Protein AF-X1C0Z9-F1 (afdb_monomer)

Radius of gyration: 21.9 Å; Cα contacts (8 Å, |Δi|>4): 210; chains: 1; bounding box: 52×44×57 Å

Sequence (272 aa):
EIKAVKTKLSSQGIRFPAQDPDLSLLSLSQKLLDKKNNRPIHINMVTDDFKLAKNANLYFRGKINILSLSSFLLKIHRTISSKQLRSYFKNVWKKSLNYTLSYMIERSKIYPAEEKITWLIEKAISVTQDSILTQDAHYIDSQKGPVKFEIGAGKYEQEIAICEKYIENHNLANSEEELIAGILNFLENLKISREYVKQARKAIEKHDSKNAVIYLKKGNGFLISLLQIASGQLTNLKDYDIVEKLICSEISKMEFLRAFILISLGRVNNAL

Nearest PDB structures (foldseek):
  8xyv-assembly2_B  TM=5.066E-01  e=1.380E+00  synthetic construct
  1x91-assembly1_A  TM=5.504E-01  e=3.204E+00  Arabidopsis thaliana
  9had-assembly1_A  TM=4.356E-01  e=2.204E+00  Dermatophagoides farinae
  2yfb-assembly1_A  TM=2.712E-01  e=2.785E+00  Pseudomonas putida KT2440

Secondary structure (DSSP, 8-state):
-HHHHHHHHHHTT-SSPPPHHHHHHHHHHHHHHHS--SS----EEE---HHHHHHHHHHHTTSSEEE-HHHHHHHHHHH---HHHHHHHHHHHHHHHHHHHHHHHHTTTTS-HHHHHHHHHHHHHHHHHTT---GGGGTGGG--S-----S---TTHHHHHHHHHHHTTPPPPHHHHHHHGGGHHHHHHHHHHHHHHHHHHHHHHTT-HHHHHHHHHHHHHHHHHHHHHHHHH---HHHHHHHHHHHHHHHHHHHHHHHHHHHHTT---S--

Foldseek 3Di:
DLVVLVVLLVVVVDPDADDSVLSVVVVVVVVVCPPPDVDLDAAEAEDLDPRSVVSSCSSCVPSYHYAYPLLVLLLVLLVDLDPVVVVVSVVVSVVVVVVSLVVLVVCVVPDVSLVSVVVNVVSNLVSVLQRPDDPCSVVVVPDPDPDDDDPRPDQCPVLLVLLVCVLVVHDDDPVSCVSCVVPVVLSVLVNVLVVLVVVLVVCVVVVNLVVSLVSLVVSLVSLVVSLVVLVVPDPDPSNNSSSVSSSVSSNVVSVSVNVSSCVVVVNPPPPD

pLDDT: mean 70.91, std 15.58, range [23.59, 90.56]

Solvent-accessible surface area (backbone atoms only — not comparable to full-atom values): 15615 Å² total; per-residue (Å²): 107,60,64,59,55,49,54,54,42,42,77,70,72,46,89,77,74,57,56,71,74,62,40,45,56,54,51,52,53,50,53,60,68,67,52,85,54,104,58,94,77,86,47,74,48,70,48,86,51,65,59,50,52,52,49,47,44,68,73,49,69,68,73,48,48,76,28,35,62,39,26,46,34,49,43,50,30,58,70,46,83,51,67,69,58,23,51,52,32,48,53,50,23,52,51,47,42,50,51,55,49,50,55,36,62,76,40,44,92,80,44,73,38,66,63,54,51,51,50,53,48,53,38,37,50,56,41,49,72,78,44,77,75,62,83,64,73,70,65,63,83,74,59,97,61,90,76,80,85,71,84,81,75,60,88,61,53,69,58,50,51,51,50,50,40,51,52,71,70,48,91,72,54,74,78,56,47,67,76,42,57,94,46,45,74,59,45,54,52,49,37,57,41,51,46,27,54,53,52,18,48,55,23,47,76,69,71,34,59,69,59,18,44,50,30,31,52,50,30,42,55,50,46,54,52,51,50,54,49,42,70,75,69,46,83,48,67,68,59,35,56,52,49,49,52,54,47,54,52,51,44,54,54,38,55,48,55,39,51,52,52,32,53,76,68,67,59,63,74,91,82,126

Structure (mmCIF, N/CA/C/O backbone):
data_AF-X1C0Z9-F1
#
_entry.id   AF-X1C0Z9-F1
#
loop_
_atom_site.group_PDB
_atom_site.id
_atom_site.type_symbol
_atom_site.label_atom_id
_atom_site.label_alt_id
_atom_site.label_comp_id
_atom_site.label_asym_id
_atom_site.label_entity_id
_atom_site.label_seq_id
_atom_site.pdbx_PDB_ins_code
_atom_site.Cartn_x
_atom_site.Cartn_y
_atom_site.Cartn_z
_atom_site.occupancy
_atom_site.B_iso_or_equiv
_atom_site.auth_seq_id
_atom_site.auth_comp_id
_atom_site.auth_asym_id
_atom_site.auth_atom_id
_atom_site.pdbx_PDB_model_num
ATOM 1 N N . GLU A 1 1 ? -5.135 -23.537 -27.171 1.00 70.19 1 GLU A N 1
ATOM 2 C CA . GLU A 1 1 ? -5.268 -22.681 -25.967 1.00 70.19 1 GLU A CA 1
ATOM 3 C C . GLU A 1 1 ? -4.266 -21.527 -25.939 1.00 70.19 1 GLU A C 1
ATOM 5 O O . GLU A 1 1 ? -4.689 -20.396 -26.127 1.00 70.19 1 GLU A O 1
ATOM 10 N N . ILE A 1 2 ? -2.952 -21.775 -25.838 1.00 77.06 2 ILE A N 1
ATOM 11 C CA . ILE A 1 2 ? -1.918 -20.709 -25.845 1.00 77.06 2 ILE A CA 1
ATOM 12 C C . ILE A 1 2 ? -1.992 -19.826 -27.104 1.00 77.06 2 ILE A C 1
ATOM 14 O O . ILE A 1 2 ? -1.881 -18.607 -27.009 1.00 77.06 2 ILE A O 1
ATOM 18 N N . LYS A 1 3 ? -2.266 -20.414 -28.280 1.00 77.25 3 LYS A N 1
ATOM 19 C CA . LYS A 1 3 ? -2.488 -19.653 -29.524 1.00 77.25 3 LYS A CA 1
ATOM 20 C C . LYS A 1 3 ? -3.622 -18.626 -29.394 1.00 77.25 3 LYS A C 1
ATOM 22 O O . LYS A 1 3 ? -3.448 -17.507 -29.846 1.00 77.25 3 LYS A O 1
ATOM 27 N N . ALA A 1 4 ? -4.724 -18.962 -28.718 1.00 76.56 4 ALA A N 1
ATOM 28 C CA . ALA A 1 4 ? -5.842 -18.037 -28.515 1.00 76.56 4 ALA A CA 1
ATOM 29 C C . ALA A 1 4 ? -5.462 -16.874 -27.581 1.00 76.56 4 ALA A C 1
ATOM 31 O O . ALA A 1 4 ? -5.816 -15.726 -27.851 1.00 76.56 4 ALA A O 1
ATOM 32 N N . VAL A 1 5 ? -4.675 -17.153 -26.532 1.00 76.31 5 VAL A N 1
ATOM 33 C CA . VAL A 1 5 ? -4.100 -16.114 -25.660 1.00 76.31 5 VAL A CA 1
ATOM 34 C C . VAL A 1 5 ? -3.190 -15.186 -26.472 1.00 76.31 5 VAL A C 1
ATOM 36 O O . VAL A 1 5 ? -3.350 -13.970 -26.401 1.00 76.31 5 VAL A O 1
ATOM 39 N N . LYS A 1 6 ? -2.296 -15.741 -27.305 1.00 77.19 6 LYS A N 1
ATOM 40 C CA . LYS A 1 6 ? -1.409 -14.965 -28.191 1.00 77.19 6 LYS A CA 1
ATOM 41 C C . LYS A 1 6 ? -2.197 -14.083 -29.159 1.00 77.19 6 LYS A C 1
ATOM 43 O O . LYS A 1 6 ? -1.938 -12.889 -29.209 1.00 77.19 6 LYS A O 1
ATOM 48 N N . THR A 1 7 ? -3.196 -14.627 -29.856 1.00 78.56 7 THR A N 1
ATOM 49 C CA . THR A 1 7 ? -4.036 -13.861 -30.792 1.00 78.56 7 THR A CA 1
ATOM 50 C C . THR A 1 7 ? -4.733 -12.686 -30.101 1.00 78.56 7 THR A C 1
ATOM 52 O O . THR A 1 7 ? -4.749 -11.576 -30.632 1.00 78.56 7 THR A O 1
ATOM 55 N N . LYS A 1 8 ? -5.249 -12.889 -28.883 1.00 75.62 8 LYS A N 1
ATOM 56 C CA . LYS A 1 8 ? -5.911 -11.833 -28.108 1.00 75.62 8 LYS A CA 1
ATOM 57 C C . LYS A 1 8 ? -4.924 -10.772 -27.600 1.00 75.62 8 LYS A C 1
ATOM 59 O O . LYS A 1 8 ? -5.228 -9.588 -27.695 1.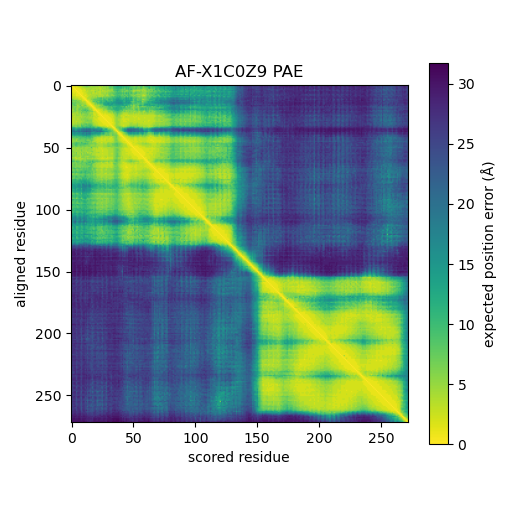00 75.62 8 LYS A O 1
ATOM 64 N N . LEU A 1 9 ? -3.726 -11.156 -27.152 1.00 71.25 9 LEU A N 1
ATOM 65 C CA . LEU A 1 9 ? -2.660 -10.204 -26.792 1.00 71.25 9 LEU A CA 1
ATOM 66 C C . LEU A 1 9 ? -2.176 -9.398 -28.012 1.00 71.25 9 LEU A C 1
ATOM 68 O O . LEU A 1 9 ? -1.980 -8.188 -27.912 1.00 71.25 9 LEU A O 1
ATOM 72 N N . SER A 1 10 ? -2.051 -10.037 -29.179 1.00 74.31 10 SER A N 1
ATOM 73 C CA . SER A 1 10 ? -1.698 -9.359 -30.432 1.00 74.31 10 SER A CA 1
ATOM 74 C C . SER A 1 10 ? -2.776 -8.368 -30.873 1.00 74.31 10 SER A C 1
ATOM 76 O O . SER A 1 10 ? -2.438 -7.262 -31.286 1.00 74.31 10 SER A O 1
ATOM 78 N N . SER A 1 11 ? -4.063 -8.698 -30.697 1.00 72.00 11 SER A N 1
ATOM 79 C CA . SER A 1 11 ? -5.169 -7.758 -30.954 1.00 72.00 11 SER A CA 1
ATOM 80 C C . SER A 1 11 ? -5.173 -6.540 -30.017 1.00 72.00 11 SER A C 1
ATOM 82 O O . SER A 1 11 ? -5.776 -5.521 -30.331 1.00 72.00 11 SER A O 1
ATOM 84 N N . GLN A 1 12 ? -4.472 -6.627 -28.881 1.00 66.25 12 GLN A N 1
ATOM 85 C CA . GLN A 1 12 ? -4.281 -5.542 -27.913 1.00 66.25 12 GLN A CA 1
ATOM 86 C C . GLN A 1 12 ? -2.935 -4.811 -28.090 1.00 66.25 12 GLN A C 1
ATOM 88 O O . GLN A 1 12 ? -2.523 -4.058 -27.211 1.00 66.25 12 GLN A O 1
ATOM 93 N N . GLY A 1 13 ? -2.236 -5.024 -29.212 1.00 62.34 13 GLY A N 1
ATOM 94 C CA . GLY A 1 13 ? -1.012 -4.294 -29.558 1.00 62.34 13 GLY A CA 1
ATOM 95 C C . GLY A 1 13 ? 0.292 -4.886 -29.009 1.00 62.34 13 GLY A C 1
ATOM 96 O O . GLY A 1 13 ? 1.347 -4.269 -29.158 1.00 62.34 13 GLY A O 1
ATOM 97 N N . ILE A 1 14 ? 0.274 -6.081 -28.406 1.00 67.12 14 ILE A N 1
ATOM 98 C CA . ILE A 1 14 ? 1.496 -6.729 -27.904 1.00 67.12 14 ILE A CA 1
ATOM 99 C C . ILE A 1 14 ? 2.176 -7.518 -29.029 1.00 67.12 14 ILE A C 1
ATOM 101 O O . ILE A 1 14 ? 1.702 -8.578 -29.440 1.00 67.12 14 ILE A O 1
ATOM 105 N N . ARG A 1 15 ? 3.324 -7.014 -29.502 1.00 57.94 15 ARG A N 1
ATOM 106 C CA . ARG A 1 15 ? 4.155 -7.677 -30.528 1.00 57.94 15 ARG A CA 1
ATOM 107 C C . ARG A 1 15 ? 5.006 -8.831 -29.981 1.00 57.94 15 ARG A C 1
ATOM 109 O O . ARG A 1 15 ? 5.274 -9.773 -30.715 1.00 57.94 15 ARG A O 1
ATOM 116 N N . PHE A 1 16 ? 5.388 -8.781 -28.701 1.00 66.50 16 PHE A N 1
ATOM 117 C CA . PHE A 1 16 ? 6.239 -9.788 -28.052 1.00 66.50 16 PHE A CA 1
ATOM 118 C C . PHE A 1 16 ? 5.612 -10.280 -26.738 1.00 66.50 16 PHE A C 1
ATOM 120 O O . PHE A 1 16 ? 5.891 -9.716 -25.676 1.00 66.50 16 PHE A O 1
ATOM 127 N N . PRO A 1 17 ? 4.726 -11.290 -26.788 1.00 69.19 17 PRO A N 1
ATOM 128 C CA . PRO A 1 17 ? 4.149 -11.885 -25.587 1.00 69.19 17 PRO A CA 1
ATOM 129 C C . PRO A 1 17 ? 5.205 -12.653 -24.767 1.00 69.19 17 PRO A C 1
ATOM 131 O O . PRO A 1 17 ? 6.303 -12.936 -25.243 1.00 69.19 17 PRO A O 1
ATOM 134 N N . ALA A 1 18 ? 4.862 -12.973 -23.516 1.00 71.94 18 ALA A N 1
ATOM 135 C CA . ALA A 1 18 ? 5.675 -13.807 -22.622 1.00 71.94 18 ALA A CA 1
ATOM 136 C C . ALA A 1 18 ? 5.838 -15.233 -23.184 1.00 71.94 18 ALA A C 1
ATOM 138 O O . ALA A 1 18 ? 5.156 -15.601 -24.147 1.00 71.94 18 ALA A O 1
ATOM 139 N N . GLN A 1 19 ? 6.746 -16.024 -22.605 1.00 75.50 19 GLN A N 1
ATOM 140 C CA . GLN A 1 19 ? 7.036 -17.360 -23.122 1.00 75.50 19 GLN A CA 1
ATOM 141 C C . GLN A 1 19 ? 5.817 -18.284 -22.993 1.00 75.50 19 GLN A C 1
ATOM 143 O O . GLN A 1 19 ? 4.933 -18.088 -22.161 1.00 75.50 19 GLN A O 1
ATOM 148 N N . ASP A 1 20 ? 5.753 -19.315 -23.832 1.00 70.69 20 ASP A N 1
ATOM 149 C CA . ASP A 1 20 ? 4.609 -20.229 -23.911 1.00 70.69 20 ASP A CA 1
ATOM 150 C C . ASP A 1 20 ? 4.225 -20.877 -22.560 1.00 70.69 20 ASP A C 1
ATOM 152 O O . ASP A 1 20 ? 3.022 -20.952 -22.285 1.00 70.69 20 ASP A O 1
ATOM 156 N N . PRO A 1 21 ? 5.173 -21.263 -21.676 1.00 74.25 21 PRO A N 1
ATOM 157 C CA . PRO A 1 21 ? 4.849 -21.713 -20.322 1.00 74.25 21 PRO A CA 1
ATOM 158 C C . PRO A 1 21 ? 4.152 -20.637 -19.479 1.00 74.25 21 PRO A C 1
ATOM 160 O O . PRO A 1 21 ? 3.166 -20.932 -18.809 1.00 74.25 21 PRO A O 1
ATOM 163 N N . ASP A 1 22 ? 4.569 -19.375 -19.570 1.00 74.75 22 ASP A N 1
ATOM 164 C CA . ASP A 1 22 ? 3.955 -18.259 -18.836 1.00 74.75 22 ASP A CA 1
ATOM 165 C C . ASP A 1 22 ? 2.527 -17.981 -19.323 1.00 74.75 22 ASP A C 1
ATOM 167 O O . ASP A 1 22 ? 1.614 -17.693 -18.547 1.00 74.75 22 ASP A O 1
ATOM 171 N N . LEU A 1 23 ? 2.294 -18.129 -20.629 1.00 78.12 23 LEU A N 1
ATOM 172 C CA . LEU A 1 23 ? 0.968 -17.975 -21.229 1.00 78.12 23 LEU A CA 1
ATOM 173 C C . LEU A 1 23 ? 0.007 -19.103 -20.828 1.00 78.12 23 LEU A C 1
ATOM 175 O O . LEU A 1 23 ? -1.213 -18.918 -20.890 1.00 78.12 23 LEU A O 1
ATOM 179 N N . SER A 1 24 ? 0.526 -20.251 -20.380 1.00 82.00 24 SER A N 1
ATOM 180 C CA . SER A 1 24 ? -0.303 -21.326 -19.828 1.00 82.00 24 SER A CA 1
ATOM 181 C C . SER A 1 24 ? -0.987 -20.911 -18.517 1.00 82.00 24 SER A C 1
ATOM 183 O O . SER A 1 24 ? -2.157 -21.248 -18.320 1.00 82.00 24 SER A O 1
ATOM 185 N N . LEU A 1 25 ? -0.340 -20.074 -17.690 1.00 82.81 25 LEU A N 1
ATOM 186 C CA . LEU A 1 25 ? -0.938 -19.498 -16.475 1.00 82.81 25 LEU A CA 1
ATOM 187 C C . LEU A 1 25 ? -2.107 -18.564 -16.803 1.00 82.81 25 LEU A C 1
ATOM 189 O O . LEU A 1 25 ? -3.123 -18.568 -16.102 1.00 82.81 25 LEU A O 1
ATOM 193 N N . LEU A 1 26 ? -2.009 -17.806 -17.901 1.00 82.69 26 LEU A N 1
ATOM 194 C CA . LEU A 1 26 ? -3.117 -16.979 -18.387 1.00 82.69 26 LEU A CA 1
ATOM 195 C C . LEU A 1 26 ? -4.269 -17.855 -18.891 1.00 82.69 26 LEU A C 1
ATOM 197 O O . LEU A 1 26 ? -5.425 -17.602 -18.563 1.00 82.69 26 LEU A O 1
ATOM 201 N N . SER A 1 27 ? -3.973 -18.926 -19.631 1.00 83.56 27 SER A N 1
ATOM 202 C CA . SER A 1 27 ? -4.999 -19.880 -20.074 1.00 83.56 27 SER A CA 1
ATOM 203 C C . SER A 1 27 ? -5.744 -20.506 -18.886 1.00 83.56 27 SER A C 1
ATOM 205 O O . SER A 1 27 ? -6.975 -20.544 -18.867 1.00 83.56 27 SER A O 1
ATOM 207 N N . LEU A 1 28 ? -5.009 -20.937 -17.856 1.00 84.88 28 LEU A N 1
ATOM 208 C CA . LEU A 1 28 ? -5.588 -21.500 -16.637 1.00 84.88 28 LEU A CA 1
ATOM 209 C C . LEU A 1 28 ? -6.449 -20.477 -15.885 1.00 84.88 28 LEU A C 1
ATOM 211 O O . LEU A 1 28 ? -7.573 -20.788 -15.497 1.00 84.88 28 LEU A O 1
ATOM 215 N N . SER A 1 29 ? -5.949 -19.251 -15.721 1.00 84.12 29 SER A N 1
ATOM 216 C CA . SER A 1 29 ? -6.681 -18.170 -15.050 1.00 84.12 29 SER A CA 1
ATOM 217 C C . SER A 1 29 ? -7.988 -17.842 -15.776 1.00 84.12 29 SER A C 1
ATOM 219 O O . SER A 1 29 ? -9.023 -17.682 -15.137 1.00 84.12 29 SER A O 1
ATOM 221 N N . GLN A 1 30 ? -7.973 -17.828 -17.113 1.00 83.81 30 GLN A N 1
ATOM 222 C CA . GLN A 1 30 ? -9.175 -17.637 -17.926 1.00 83.81 30 GLN A CA 1
ATOM 223 C C . GLN A 1 30 ? -10.184 -18.773 -17.716 1.00 83.81 30 GLN A C 1
ATOM 225 O O . GLN A 1 30 ? -11.352 -18.502 -17.460 1.00 83.81 30 GLN A O 1
ATOM 230 N N . LYS A 1 31 ? -9.737 -20.035 -17.721 1.00 83.25 31 LYS A N 1
ATOM 231 C CA . LYS A 1 31 ? -10.609 -21.190 -17.441 1.00 83.25 31 LYS A CA 1
ATOM 232 C C . LYS A 1 31 ? -11.245 -21.130 -16.053 1.00 83.25 31 LYS A C 1
ATOM 234 O O . LYS A 1 31 ? -12.390 -21.539 -15.891 1.00 83.25 31 LYS A O 1
ATOM 239 N N . LEU A 1 32 ? -10.507 -20.654 -15.052 1.00 81.25 32 LEU A N 1
ATOM 240 C CA . LEU A 1 32 ? -11.022 -20.492 -13.692 1.00 81.25 32 LEU A CA 1
ATOM 241 C C . LEU A 1 32 ? -12.067 -19.374 -13.600 1.00 81.25 32 LEU A C 1
ATOM 243 O O . LEU A 1 32 ? -13.045 -19.542 -12.881 1.00 81.25 32 LEU A O 1
ATOM 247 N N . LEU A 1 33 ? -11.897 -18.283 -14.354 1.00 78.88 33 LEU A N 1
ATOM 248 C CA . LEU A 1 33 ? -12.900 -17.216 -14.460 1.00 78.88 33 LEU A CA 1
ATOM 249 C C . LEU A 1 33 ? -14.147 -17.653 -15.240 1.00 78.88 33 LEU A C 1
ATOM 251 O O . LEU A 1 33 ? -15.255 -17.255 -14.894 1.00 78.88 33 LEU A O 1
ATOM 255 N N . ASP A 1 34 ? -13.972 -18.465 -16.285 1.00 76.88 34 ASP A N 1
ATOM 256 C CA . ASP A 1 34 ? -15.069 -18.934 -17.141 1.00 76.88 34 ASP A CA 1
ATOM 257 C C . ASP A 1 34 ? -15.898 -20.047 -16.485 1.00 76.88 34 ASP A C 1
ATOM 259 O O . ASP A 1 34 ? -17.035 -20.306 -16.894 1.00 76.88 34 ASP A O 1
ATOM 263 N N . LYS A 1 35 ? -15.371 -20.693 -15.434 1.00 73.12 35 LYS A N 1
ATOM 264 C CA . LYS A 1 35 ? -16.157 -21.592 -14.588 1.00 73.12 35 LYS A CA 1
ATOM 265 C C . LYS A 1 35 ? -17.209 -20.776 -13.833 1.00 73.12 35 LYS A C 1
ATOM 267 O O . LYS A 1 35 ? -16.943 -20.234 -12.764 1.00 73.12 35 LYS A O 1
ATOM 272 N N . LYS A 1 36 ? -18.431 -20.753 -14.380 1.00 53.84 36 LYS A N 1
ATOM 273 C CA . LYS A 1 36 ? -19.668 -20.301 -13.721 1.00 53.84 36 LYS A CA 1
ATOM 274 C C . LYS A 1 36 ? -20.004 -21.189 -12.515 1.00 53.84 36 LYS A C 1
ATOM 276 O O . LYS A 1 36 ? -20.961 -21.952 -12.541 1.00 53.84 36 LYS A O 1
ATOM 281 N N . ASN A 1 37 ? -19.220 -21.098 -11.453 1.00 56.78 37 ASN A N 1
ATOM 282 C CA . ASN A 1 37 ? -19.673 -21.511 -10.135 1.00 56.78 37 ASN A CA 1
ATOM 283 C C . ASN A 1 37 ? -20.262 -20.267 -9.461 1.00 56.78 37 ASN A C 1
ATOM 285 O O . ASN A 1 37 ? -19.685 -19.190 -9.569 1.00 56.78 37 ASN A O 1
ATOM 289 N N . ASN A 1 38 ? -21.400 -20.404 -8.773 1.00 53.19 38 ASN A N 1
ATOM 290 C CA . ASN A 1 38 ? -22.160 -19.324 -8.111 1.00 53.19 38 ASN A CA 1
ATOM 291 C C . ASN A 1 38 ? -21.406 -18.599 -6.968 1.00 53.19 38 ASN A C 1
ATOM 293 O O . ASN A 1 38 ? -22.027 -18.029 -6.075 1.00 53.19 38 ASN A O 1
ATOM 297 N N . ARG A 1 39 ? -20.071 -18.641 -6.942 1.00 57.38 39 ARG A N 1
ATOM 298 C CA . ARG A 1 39 ? -19.229 -17.939 -5.978 1.00 57.38 39 ARG A CA 1
ATOM 299 C C . ARG A 1 39 ? -18.166 -17.141 -6.729 1.00 57.38 39 ARG A C 1
ATOM 301 O O . ARG A 1 39 ? -17.480 -17.727 -7.567 1.00 57.38 39 ARG A O 1
ATOM 308 N N . PRO A 1 40 ? -17.994 -15.844 -6.429 1.00 62.38 40 PRO A N 1
ATOM 309 C CA . PRO A 1 40 ? -16.900 -15.067 -6.992 1.00 62.38 40 PRO A CA 1
ATOM 310 C C . PRO A 1 40 ? -15.566 -15.693 -6.561 1.00 62.38 40 PRO A C 1
ATOM 312 O O . PRO A 1 40 ? -15.257 -15.783 -5.374 1.00 62.38 40 PRO A O 1
ATOM 315 N N . ILE A 1 41 ? -14.788 -16.183 -7.529 1.00 69.69 41 ILE A N 1
ATOM 316 C CA . ILE A 1 41 ? -13.453 -16.731 -7.277 1.00 69.69 41 ILE A CA 1
ATOM 317 C C . ILE A 1 41 ? -12.449 -15.587 -7.403 1.00 69.69 41 ILE A C 1
ATOM 319 O O . ILE A 1 41 ? -12.234 -15.054 -8.491 1.00 69.69 41 ILE A O 1
ATOM 323 N N . HIS A 1 42 ? -11.801 -15.232 -6.294 1.00 72.62 42 HIS A N 1
ATOM 324 C CA . HIS A 1 42 ? -10.689 -14.286 -6.305 1.00 72.62 42 HIS A CA 1
ATOM 325 C C . HIS A 1 42 ? -9.394 -15.003 -6.687 1.00 72.62 42 HIS A C 1
ATOM 327 O O . HIS A 1 42 ? -8.864 -15.813 -5.925 1.00 72.62 42 HIS A O 1
ATOM 333 N N . ILE A 1 43 ? -8.868 -14.689 -7.867 1.00 81.38 43 ILE A N 1
ATOM 334 C CA . ILE A 1 43 ? -7.634 -15.288 -8.381 1.00 81.38 43 ILE A CA 1
ATOM 335 C C . ILE A 1 43 ? -6.468 -14.340 -8.098 1.00 81.38 43 ILE A C 1
ATOM 337 O O . ILE A 1 43 ? -6.486 -13.187 -8.530 1.00 81.38 43 ILE A O 1
ATOM 341 N N . ASN A 1 44 ? -5.449 -14.838 -7.392 1.00 82.25 44 ASN A N 1
ATOM 342 C CA . ASN A 1 44 ? -4.165 -14.155 -7.236 1.00 82.25 44 ASN A CA 1
ATOM 343 C C . ASN A 1 44 ? -3.115 -14.898 -8.075 1.00 82.25 44 ASN A C 1
ATOM 345 O O . ASN A 1 44 ? -2.804 -16.053 -7.790 1.00 82.25 44 ASN A O 1
ATOM 349 N N . MET A 1 45 ? -2.574 -14.243 -9.098 1.00 83.44 45 MET A N 1
ATOM 350 C CA . MET A 1 45 ? -1.446 -14.737 -9.880 1.00 83.44 45 MET A CA 1
ATOM 351 C C . MET A 1 45 ? -0.151 -14.214 -9.263 1.00 83.44 45 MET A C 1
ATOM 353 O O . MET A 1 45 ? 0.038 -13.003 -9.160 1.00 83.44 45 MET A O 1
ATOM 357 N N . VAL A 1 46 ? 0.732 -15.124 -8.858 1.00 85.81 46 VAL A N 1
ATOM 358 C CA . VAL A 1 46 ? 2.030 -14.783 -8.267 1.00 85.81 46 VAL A CA 1
ATOM 359 C C . VAL A 1 46 ? 3.107 -14.937 -9.333 1.00 85.81 46 VAL A C 1
ATOM 361 O O . VAL A 1 46 ? 3.279 -16.028 -9.871 1.00 85.81 46 VAL A O 1
ATOM 364 N N . THR A 1 47 ? 3.802 -13.854 -9.670 1.00 81.44 47 THR A N 1
ATOM 365 C CA . THR A 1 47 ? 4.905 -13.886 -10.639 1.00 81.44 47 THR A CA 1
ATOM 366 C C . THR A 1 47 ? 5.906 -12.769 -10.380 1.00 81.44 47 THR A C 1
ATOM 368 O O . THR A 1 47 ? 5.521 -11.658 -10.025 1.00 81.44 47 THR A O 1
ATOM 371 N N . ASP A 1 48 ? 7.186 -13.053 -10.611 1.00 74.44 48 ASP A N 1
ATOM 372 C CA . ASP A 1 48 ? 8.257 -12.052 -10.601 1.00 74.44 48 ASP A CA 1
ATOM 373 C C . ASP A 1 48 ? 8.654 -11.613 -12.031 1.00 74.44 48 ASP A C 1
ATOM 375 O O . ASP A 1 48 ? 9.531 -10.752 -12.206 1.00 74.44 48 ASP A O 1
ATOM 379 N N . ASP A 1 49 ? 7.999 -12.173 -13.061 1.00 76.44 49 ASP A N 1
ATOM 380 C CA . ASP A 1 49 ? 8.165 -11.791 -14.465 1.00 76.44 49 ASP A CA 1
ATOM 381 C C . ASP A 1 49 ? 7.287 -10.573 -14.802 1.00 76.44 49 ASP A C 1
ATOM 383 O O . ASP A 1 49 ? 6.053 -10.621 -14.841 1.00 76.44 49 ASP A O 1
ATOM 387 N N . PHE A 1 50 ? 7.959 -9.461 -15.096 1.00 68.62 50 PHE A N 1
ATOM 388 C CA . PHE A 1 50 ? 7.327 -8.188 -15.422 1.00 68.62 50 PHE A CA 1
ATOM 389 C C . PHE A 1 50 ? 6.568 -8.214 -16.759 1.00 68.62 50 PHE A C 1
ATOM 391 O O . PHE A 1 50 ? 5.510 -7.592 -16.885 1.00 68.62 50 PHE A O 1
ATOM 398 N N . LYS A 1 51 ? 7.063 -8.956 -17.760 1.00 72.75 51 LYS A N 1
ATOM 399 C CA . LYS A 1 51 ? 6.371 -9.125 -19.046 1.00 72.75 51 LYS A CA 1
ATOM 400 C C . LYS A 1 51 ? 5.090 -9.923 -18.848 1.00 72.75 51 LYS A C 1
ATOM 402 O O . LYS A 1 51 ? 4.058 -9.539 -19.397 1.00 72.75 51 LYS A O 1
ATOM 407 N N . LEU A 1 52 ? 5.123 -10.986 -18.040 1.00 78.44 52 LEU A N 1
ATOM 408 C CA . LEU A 1 52 ? 3.916 -11.746 -17.710 1.00 78.44 52 LEU A CA 1
ATOM 409 C C . LEU A 1 52 ? 2.905 -10.886 -16.943 1.00 78.44 52 LEU A C 1
ATOM 411 O O . LEU A 1 52 ? 1.731 -10.864 -17.312 1.00 78.44 52 LEU A O 1
ATOM 415 N N . ALA A 1 53 ? 3.350 -10.132 -15.934 1.00 73.31 53 ALA A N 1
ATOM 416 C CA . ALA A 1 53 ? 2.486 -9.233 -15.171 1.00 73.31 53 ALA A CA 1
ATOM 417 C C . ALA A 1 53 ? 1.802 -8.184 -16.068 1.00 73.31 53 ALA A C 1
ATOM 419 O O . ALA A 1 53 ? 0.589 -7.978 -15.979 1.00 73.31 53 ALA A O 1
ATOM 420 N N . LYS A 1 54 ? 2.550 -7.567 -16.994 1.00 70.38 54 LYS A N 1
ATOM 421 C CA . LYS A 1 54 ? 2.009 -6.599 -17.961 1.00 70.38 54 LYS A CA 1
ATOM 422 C C . LYS A 1 54 ? 1.003 -7.245 -18.917 1.00 70.38 54 LYS A C 1
ATOM 424 O O . LYS A 1 54 ? -0.091 -6.711 -19.104 1.00 70.38 54 LYS A O 1
ATOM 429 N N . ASN A 1 55 ? 1.339 -8.408 -19.475 1.00 71.62 55 ASN A N 1
ATOM 430 C CA . ASN A 1 55 ? 0.449 -9.148 -20.373 1.00 71.62 55 ASN A CA 1
ATOM 431 C C . ASN A 1 55 ? -0.851 -9.550 -19.669 1.00 71.62 55 ASN A C 1
ATOM 433 O O . ASN A 1 55 ? -1.928 -9.396 -20.236 1.00 71.62 55 ASN A O 1
ATOM 437 N N . ALA A 1 56 ? -0.767 -10.021 -18.426 1.00 72.69 56 ALA A N 1
ATOM 438 C CA . ALA A 1 56 ? -1.921 -10.405 -17.626 1.00 72.69 56 ALA A CA 1
ATOM 439 C C . ALA A 1 56 ? -2.827 -9.214 -17.285 1.00 72.69 56 ALA A C 1
ATOM 441 O O . ALA A 1 56 ? -4.045 -9.325 -17.426 1.00 72.69 56 ALA A O 1
ATOM 442 N N . ASN A 1 57 ? -2.254 -8.066 -16.907 1.00 71.25 57 ASN A N 1
ATOM 443 C CA . ASN A 1 57 ? -3.023 -6.845 -16.654 1.00 71.25 57 ASN A CA 1
ATOM 444 C C . ASN A 1 57 ? -3.825 -6.415 -17.890 1.00 71.25 57 ASN A C 1
ATOM 446 O O . ASN A 1 57 ? -5.012 -6.108 -17.777 1.00 71.25 57 ASN A O 1
ATOM 450 N N . LEU A 1 58 ? -3.208 -6.452 -19.075 1.00 68.38 58 LEU A N 1
ATOM 451 C CA . LEU A 1 58 ? -3.872 -6.114 -20.339 1.00 68.38 58 LEU A CA 1
ATOM 452 C C . LEU A 1 58 ? -4.944 -7.146 -20.723 1.00 68.38 58 LEU A C 1
ATOM 454 O O . LEU A 1 58 ? -6.065 -6.786 -21.093 1.00 68.38 58 LEU A O 1
ATOM 458 N N . TYR A 1 59 ? -4.624 -8.431 -20.568 1.00 69.25 59 TYR A N 1
ATOM 459 C CA . TYR A 1 59 ? -5.501 -9.535 -20.945 1.00 69.25 59 TYR A CA 1
ATOM 460 C C . TYR A 1 59 ? -6.765 -9.614 -20.081 1.00 69.25 59 TYR A C 1
ATOM 462 O O . TYR A 1 59 ? -7.866 -9.800 -20.605 1.00 69.25 59 TYR A O 1
ATOM 470 N N . PHE A 1 60 ? -6.614 -9.461 -18.762 1.00 71.69 60 PHE A N 1
ATOM 471 C CA . PHE A 1 60 ? -7.696 -9.622 -17.790 1.00 71.69 60 PHE A CA 1
ATOM 472 C C . PHE A 1 60 ? -8.338 -8.309 -17.345 1.00 71.69 60 PHE A C 1
ATOM 474 O O . PHE A 1 60 ? -9.401 -8.362 -16.731 1.00 71.69 60 PHE A O 1
ATOM 481 N N . ARG A 1 61 ? -7.736 -7.148 -17.647 1.00 72.06 61 ARG A N 1
ATOM 482 C CA . ARG A 1 61 ? -8.247 -5.811 -17.284 1.00 72.06 61 ARG A CA 1
ATOM 483 C C . ARG A 1 61 ? -8.656 -5.706 -15.808 1.00 72.06 61 ARG A C 1
ATOM 485 O O . ARG A 1 61 ? -9.747 -5.248 -15.492 1.00 72.06 61 ARG A O 1
ATOM 492 N N . GLY A 1 62 ? -7.806 -6.207 -14.911 1.00 67.56 62 GLY A N 1
ATOM 493 C CA . GLY A 1 62 ? -8.042 -6.162 -13.463 1.00 67.56 62 GLY A CA 1
ATOM 494 C C . GLY A 1 62 ? -8.948 -7.261 -12.892 1.00 67.56 62 GLY A C 1
ATOM 495 O O . GLY A 1 62 ? -9.170 -7.280 -11.688 1.00 67.56 62 GLY A O 1
ATOM 496 N N . LYS A 1 63 ? -9.435 -8.219 -13.699 1.00 71.38 63 LYS A N 1
ATOM 497 C CA . LYS A 1 63 ? -10.237 -9.359 -13.196 1.00 71.38 63 LYS A CA 1
ATOM 498 C C . LYS A 1 63 ? -9.462 -10.343 -12.316 1.00 71.38 63 LYS A C 1
ATOM 500 O O . LYS A 1 63 ? -10.074 -11.142 -11.615 1.00 71.38 63 LYS A O 1
ATOM 505 N N . ILE A 1 64 ? -8.133 -10.321 -12.381 1.00 76.62 64 ILE A N 1
ATOM 506 C CA . ILE A 1 64 ? -7.262 -11.114 -11.513 1.00 76.62 64 ILE A CA 1
ATOM 507 C C . ILE A 1 64 ? -6.304 -10.182 -10.788 1.00 76.62 64 ILE A C 1
ATOM 509 O O . ILE A 1 64 ? -5.846 -9.189 -11.357 1.00 76.62 64 ILE A O 1
ATOM 513 N N . ASN A 1 65 ? -5.974 -10.522 -9.546 1.00 77.12 65 ASN A N 1
ATOM 514 C CA . ASN A 1 65 ? -4.946 -9.809 -8.815 1.00 77.12 65 ASN A CA 1
ATOM 515 C C . ASN A 1 65 ? -3.578 -10.382 -9.180 1.00 77.12 65 ASN A C 1
ATOM 517 O O . ASN A 1 65 ? -3.400 -11.597 -9.224 1.00 77.12 65 ASN A O 1
ATOM 521 N N . ILE A 1 66 ? -2.607 -9.514 -9.423 1.00 77.62 66 ILE A N 1
ATOM 522 C CA . ILE A 1 66 ? -1.233 -9.910 -9.727 1.00 77.62 66 ILE A CA 1
ATOM 523 C C . ILE A 1 66 ? -0.362 -9.462 -8.569 1.00 77.62 66 ILE A C 1
ATOM 525 O O . ILE A 1 66 ? -0.329 -8.272 -8.254 1.00 77.62 66 ILE A O 1
ATOM 529 N N . LEU A 1 67 ? 0.331 -10.413 -7.954 1.00 79.44 67 LEU A N 1
ATOM 530 C CA . LEU A 1 67 ? 1.228 -10.198 -6.829 1.00 79.44 67 LEU A CA 1
ATOM 531 C C . LEU A 1 67 ? 2.639 -10.640 -7.214 1.00 79.44 67 LEU A C 1
ATOM 533 O O . LEU A 1 67 ? 2.819 -11.594 -7.968 1.00 79.44 67 LEU A O 1
ATOM 537 N N . SER A 1 68 ? 3.640 -9.974 -6.655 1.00 82.44 68 SER A N 1
ATOM 538 C CA . SER A 1 68 ? 4.989 -10.531 -6.601 1.00 82.44 68 SER A CA 1
ATOM 539 C C . SER A 1 68 ? 5.076 -11.606 -5.522 1.00 82.44 68 SER A C 1
ATOM 541 O O . SER A 1 68 ? 4.207 -11.688 -4.641 1.00 82.44 68 SER A O 1
ATOM 543 N N . LEU A 1 69 ? 6.145 -12.406 -5.538 1.00 84.38 69 LEU A N 1
ATOM 544 C CA . LEU A 1 69 ? 6.375 -13.391 -4.482 1.00 84.38 69 LEU A CA 1
ATOM 545 C C . LEU A 1 69 ? 6.436 -12.729 -3.097 1.00 84.38 69 LEU A C 1
ATOM 547 O O . LEU A 1 69 ? 5.813 -13.206 -2.147 1.00 84.38 69 LEU A O 1
ATOM 551 N N . SER A 1 70 ? 7.130 -11.596 -2.983 1.00 81.12 70 SER A N 1
ATOM 552 C CA . SER A 1 70 ? 7.244 -10.869 -1.720 1.00 81.12 70 SER A CA 1
ATOM 553 C C . SER A 1 70 ? 5.890 -10.329 -1.246 1.00 81.12 70 SER A C 1
ATOM 555 O O . SER A 1 70 ? 5.555 -10.497 -0.076 1.00 81.12 70 SER A O 1
ATOM 557 N N . SER A 1 71 ? 5.052 -9.766 -2.121 1.00 77.44 71 SER A N 1
ATOM 558 C CA . SER A 1 71 ? 3.704 -9.309 -1.745 1.00 77.44 71 SER A CA 1
ATOM 559 C C . SER A 1 71 ? 2.767 -10.469 -1.397 1.00 77.44 71 SER A C 1
ATOM 561 O O . SER A 1 71 ? 1.927 -10.348 -0.507 1.00 77.44 71 SER A O 1
ATOM 563 N N . PHE A 1 72 ? 2.919 -11.623 -2.043 1.00 84.94 72 PHE A N 1
ATOM 564 C CA . PHE A 1 72 ? 2.155 -12.817 -1.695 1.00 84.94 72 PHE A CA 1
ATOM 565 C C . PHE A 1 72 ? 2.535 -13.361 -0.312 1.00 84.94 72 PHE A C 1
ATOM 567 O O . PHE A 1 72 ? 1.662 -13.630 0.513 1.00 84.94 72 PHE A O 1
ATOM 574 N N . LEU A 1 73 ? 3.833 -13.445 -0.012 1.00 83.00 73 LEU A N 1
ATOM 575 C CA . LEU A 1 73 ? 4.322 -13.818 1.317 1.00 83.00 73 LEU A CA 1
ATOM 576 C C . LEU A 1 73 ? 3.907 -12.793 2.383 1.00 83.00 73 LEU A C 1
ATOM 578 O O . LEU A 1 73 ? 3.590 -13.182 3.510 1.00 83.00 73 LEU A O 1
ATOM 582 N N . LEU A 1 74 ? 3.847 -11.507 2.012 1.00 80.12 74 LEU A N 1
ATOM 583 C CA . LEU A 1 74 ? 3.287 -10.437 2.838 1.00 80.12 74 LEU A CA 1
ATOM 584 C C . LEU A 1 74 ? 1.833 -10.747 3.225 1.00 80.12 74 LEU A C 1
ATOM 586 O O . LEU A 1 74 ? 1.469 -10.748 4.402 1.00 80.12 74 LEU A O 1
ATOM 590 N N . LYS A 1 75 ? 1.017 -11.103 2.229 1.00 81.50 75 LYS A N 1
ATOM 591 C CA . LYS A 1 75 ? -0.393 -11.461 2.414 1.00 81.50 75 LYS A CA 1
ATOM 592 C C . LYS A 1 75 ? -0.552 -12.682 3.316 1.00 81.50 75 LYS A C 1
ATOM 594 O O . LYS A 1 75 ? -1.386 -12.673 4.219 1.00 81.50 75 LYS A O 1
ATOM 599 N N . ILE A 1 76 ? 0.271 -13.711 3.119 1.00 80.69 76 ILE A N 1
ATOM 600 C CA . ILE A 1 76 ? 0.255 -14.918 3.953 1.00 80.69 76 ILE A CA 1
ATOM 601 C C . ILE A 1 76 ? 0.591 -14.576 5.406 1.00 80.69 76 ILE A C 1
ATOM 603 O O . ILE A 1 76 ? -0.185 -14.888 6.306 1.00 80.69 76 ILE A O 1
ATOM 607 N N . HIS A 1 77 ? 1.713 -13.901 5.675 1.00 76.81 77 HIS A N 1
ATOM 608 C CA . HIS A 1 77 ? 2.088 -13.650 7.068 1.00 76.81 77 HIS A CA 1
ATOM 609 C C . HIS A 1 77 ? 1.071 -12.755 7.789 1.00 76.81 77 HIS A C 1
ATOM 611 O O . HIS A 1 77 ? 0.945 -12.852 9.008 1.00 76.81 77 HIS A O 1
ATOM 617 N N . ARG A 1 78 ? 0.374 -11.866 7.067 1.00 74.38 78 ARG A N 1
ATOM 618 C CA . ARG A 1 78 ? -0.662 -11.009 7.653 1.00 74.38 78 ARG A CA 1
ATOM 619 C C . ARG A 1 78 ? -2.001 -11.705 7.845 1.00 74.38 78 ARG A C 1
ATOM 621 O O . ARG A 1 78 ? -2.788 -11.224 8.638 1.00 74.38 78 ARG A O 1
ATOM 628 N N . THR A 1 79 ? -2.259 -12.823 7.179 1.00 75.31 79 THR A N 1
ATOM 629 C CA . THR A 1 79 ? -3.514 -13.582 7.337 1.00 75.31 79 THR A CA 1
ATOM 630 C C . THR A 1 79 ? -3.393 -14.734 8.335 1.00 75.31 79 THR A C 1
ATOM 632 O O . THR A 1 79 ? -4.397 -15.250 8.813 1.00 75.31 79 THR A O 1
ATOM 635 N N . ILE A 1 80 ? -2.171 -15.128 8.696 1.00 76.00 80 ILE A N 1
ATOM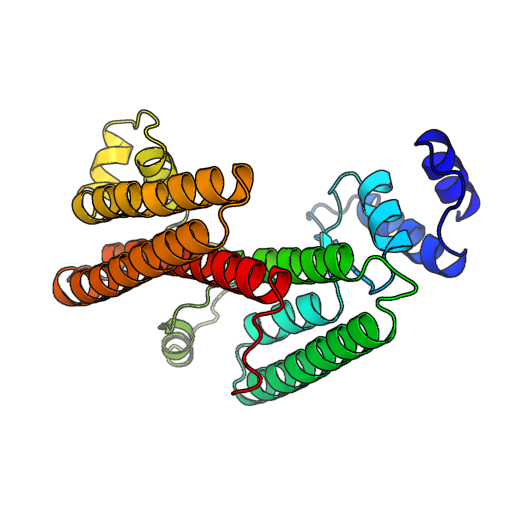 636 C CA . ILE A 1 80 ? -1.922 -16.217 9.642 1.00 76.00 80 ILE A CA 1
ATOM 637 C C . ILE A 1 80 ? -2.140 -15.773 11.098 1.00 76.00 80 ILE A C 1
ATOM 639 O O . ILE A 1 80 ? -1.456 -14.879 11.616 1.00 76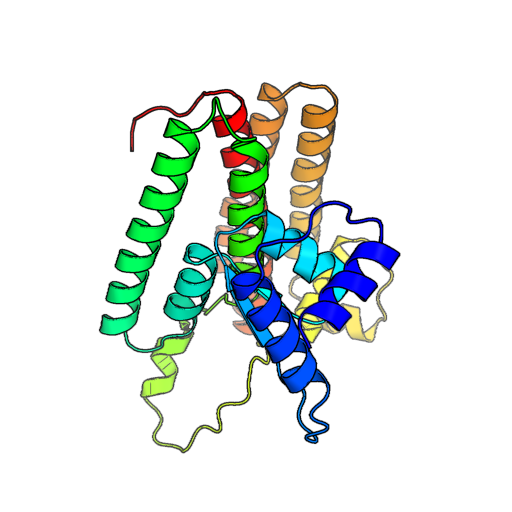.00 80 ILE A O 1
ATOM 643 N N . SER A 1 81 ? -3.013 -16.494 11.804 1.00 72.81 81 SER A N 1
ATOM 644 C CA . SER A 1 81 ? -3.259 -16.322 13.245 1.00 72.81 81 SER A CA 1
ATOM 645 C C . SER A 1 81 ? -2.125 -16.882 14.115 1.00 72.81 81 SER A C 1
ATOM 647 O O . SER A 1 81 ? -1.742 -16.266 15.106 1.00 72.81 81 SER A O 1
ATOM 649 N N . SER A 1 82 ? -1.521 -18.011 13.722 1.00 78.88 82 SER A N 1
ATOM 650 C CA . SER A 1 82 ? -0.448 -18.663 14.491 1.00 78.88 82 SER A CA 1
ATOM 651 C C . SER A 1 82 ? 0.825 -17.813 14.561 1.00 78.88 82 SER A C 1
ATOM 653 O O . SER A 1 82 ? 1.443 -17.500 13.543 1.00 78.88 82 SER A O 1
ATOM 655 N N . LYS A 1 83 ? 1.281 -17.505 15.781 1.00 72.06 83 LYS A N 1
ATOM 656 C CA . LYS A 1 83 ? 2.498 -16.715 16.037 1.00 72.06 83 LYS A CA 1
ATOM 657 C C . LYS A 1 83 ? 3.759 -17.351 15.441 1.00 72.06 83 LYS A C 1
ATOM 659 O O . LYS A 1 83 ? 4.593 -16.642 14.876 1.00 72.06 83 LYS A O 1
ATOM 664 N N . GLN A 1 84 ? 3.897 -18.675 15.543 1.00 75.25 84 GLN A N 1
ATOM 665 C CA . GLN A 1 84 ? 5.061 -19.404 15.030 1.00 75.25 84 GLN A CA 1
ATOM 666 C C . GLN A 1 84 ? 5.132 -19.317 13.501 1.00 75.25 84 GLN A C 1
ATOM 668 O O . GLN A 1 84 ? 6.164 -18.938 12.946 1.00 75.25 84 GLN A O 1
ATOM 673 N N . LEU A 1 85 ? 4.011 -19.579 12.824 1.00 68.12 85 LEU A N 1
ATOM 674 C CA . LEU A 1 85 ? 3.920 -19.485 11.368 1.00 68.12 85 LEU A CA 1
ATOM 675 C C . LEU A 1 85 ? 4.045 -18.033 10.886 1.00 68.12 85 LEU A C 1
ATOM 677 O O . LEU A 1 85 ? 4.741 -17.769 9.909 1.00 68.12 85 LEU A O 1
ATOM 681 N N . ARG A 1 86 ? 3.466 -17.067 11.606 1.00 73.69 86 ARG A N 1
ATOM 682 C CA . ARG A 1 86 ? 3.626 -15.635 11.316 1.00 73.69 86 ARG A CA 1
ATOM 683 C C . ARG A 1 86 ? 5.095 -15.214 11.360 1.00 73.69 86 ARG A C 1
ATOM 685 O O . ARG A 1 86 ? 5.548 -14.497 10.472 1.00 73.69 86 ARG A O 1
ATOM 692 N N . SER A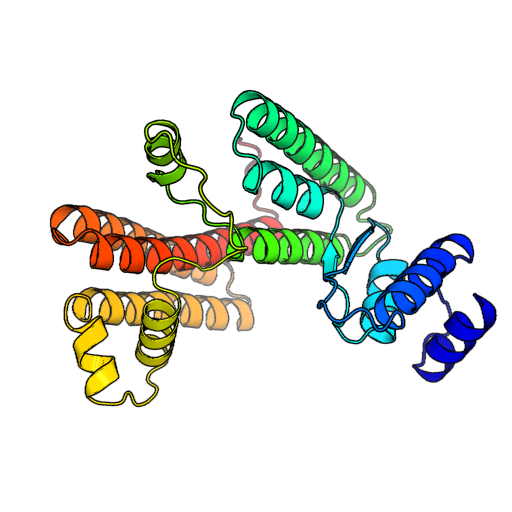 1 87 ? 5.850 -15.676 12.359 1.00 68.56 87 SER A N 1
ATOM 693 C CA . SER A 1 87 ? 7.293 -15.418 12.466 1.00 68.56 87 SER A CA 1
ATOM 694 C C . SER A 1 87 ? 8.072 -16.052 11.310 1.00 68.56 87 SER A C 1
ATOM 696 O O . SER A 1 87 ? 8.896 -15.391 10.676 1.00 68.56 87 SER A O 1
ATOM 698 N N . TYR A 1 88 ? 7.754 -17.305 10.974 1.00 79.94 88 TYR A N 1
ATOM 699 C CA . TYR A 1 88 ? 8.346 -17.999 9.833 1.00 79.94 88 TYR A CA 1
ATOM 700 C C . TYR A 1 88 ? 8.122 -17.225 8.527 1.00 79.94 88 TYR A C 1
ATOM 702 O O . TYR A 1 88 ? 9.087 -16.828 7.873 1.00 79.94 88 TYR A O 1
ATOM 710 N N . PHE A 1 89 ? 6.868 -16.919 8.182 1.00 77.25 89 PHE A N 1
ATOM 711 C CA . PHE A 1 89 ? 6.549 -16.215 6.941 1.00 77.25 8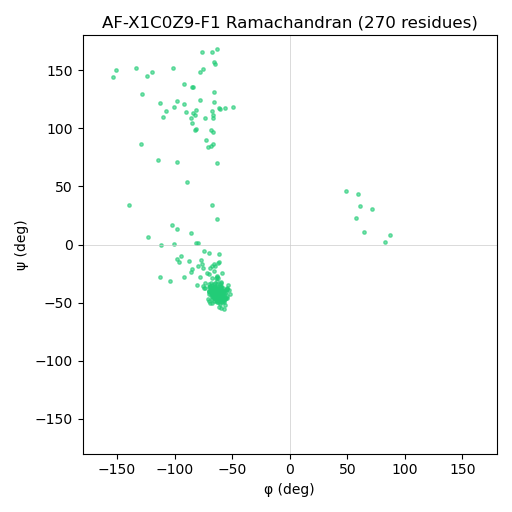9 PHE A CA 1
ATOM 712 C C . PHE A 1 89 ? 7.045 -14.769 6.933 1.00 77.25 89 PHE A C 1
ATOM 714 O O . PHE A 1 89 ? 7.429 -14.286 5.874 1.00 77.25 89 PHE A O 1
ATOM 721 N N . LYS A 1 90 ? 7.149 -14.096 8.088 1.00 78.50 90 LYS A N 1
ATOM 722 C CA . LYS A 1 90 ? 7.828 -12.792 8.197 1.00 78.50 90 LYS A CA 1
ATOM 723 C C . LYS A 1 90 ? 9.301 -12.895 7.796 1.00 78.50 90 LYS A C 1
ATOM 725 O O . LYS A 1 90 ? 9.801 -12.034 7.075 1.00 78.50 90 LYS A O 1
ATOM 730 N N . ASN A 1 91 ? 9.998 -13.935 8.246 1.00 74.94 91 ASN A N 1
ATOM 731 C CA . ASN A 1 91 ? 11.407 -14.141 7.916 1.00 74.94 91 ASN A CA 1
ATOM 732 C C . ASN A 1 91 ? 1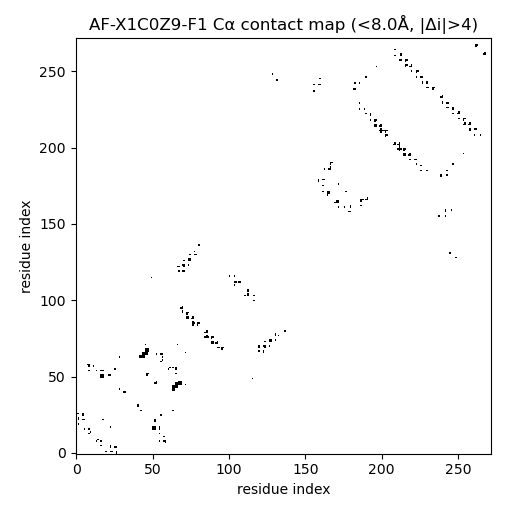1.597 -14.521 6.444 1.00 74.94 91 ASN A C 1
ATOM 734 O O . ASN A 1 91 ? 12.487 -13.985 5.786 1.00 74.94 91 ASN A O 1
ATOM 738 N N . VAL A 1 92 ? 10.745 -15.402 5.913 1.00 79.62 92 VAL A N 1
ATOM 739 C CA . VAL A 1 92 ? 10.772 -15.790 4.494 1.00 79.62 92 VAL A CA 1
ATOM 740 C C . VAL A 1 92 ? 10.437 -14.597 3.598 1.00 79.62 92 VAL A C 1
ATOM 742 O O . VAL A 1 92 ? 11.147 -14.354 2.626 1.00 79.62 92 VAL A O 1
ATOM 745 N N . TRP A 1 93 ? 9.431 -13.798 3.962 1.00 85.25 93 TRP A N 1
ATOM 746 C CA . TRP A 1 93 ? 9.086 -12.552 3.279 1.00 85.25 93 TRP A CA 1
ATOM 747 C C . TRP A 1 93 ? 10.277 -11.591 3.212 1.00 85.25 93 TRP A C 1
ATOM 749 O O . TRP A 1 93 ? 10.647 -11.163 2.121 1.00 85.25 93 TRP A O 1
ATOM 759 N N . LYS A 1 94 ? 10.924 -11.306 4.352 1.00 75.31 94 LYS A N 1
ATOM 760 C CA . LYS A 1 94 ? 12.109 -10.435 4.403 1.00 75.31 94 LYS A CA 1
ATOM 761 C C . LYS A 1 94 ? 13.236 -10.944 3.506 1.00 75.31 94 LYS A C 1
ATOM 763 O O . LYS A 1 94 ? 13.815 -10.167 2.755 1.00 75.31 94 LYS A O 1
ATOM 768 N N . LYS A 1 95 ? 13.533 -12.247 3.560 1.00 80.00 95 LYS A N 1
ATOM 769 C CA . LYS A 1 95 ? 14.570 -12.864 2.718 1.00 80.00 95 LYS A CA 1
ATOM 770 C C . LYS A 1 95 ?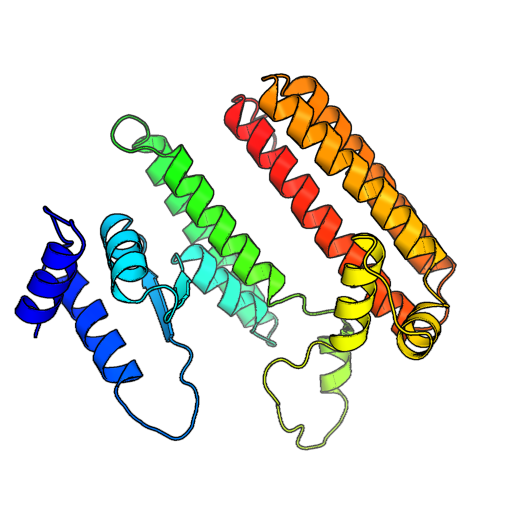 14.232 -12.752 1.231 1.00 80.00 95 LYS A C 1
ATOM 772 O O . LYS A 1 95 ? 15.090 -12.358 0.451 1.00 80.00 95 LYS A O 1
ATOM 777 N N . SER A 1 96 ? 12.989 -13.052 0.854 1.00 81.69 96 SER A N 1
ATOM 778 C CA . SER A 1 96 ? 12.508 -12.957 -0.529 1.00 81.69 96 SER A CA 1
ATOM 779 C C . SER A 1 96 ? 12.565 -11.521 -1.054 1.00 81.69 96 SER A C 1
ATOM 781 O O . SER A 1 96 ? 13.068 -11.296 -2.154 1.00 81.69 96 SER A O 1
ATOM 783 N N . LEU A 1 97 ? 12.124 -10.542 -0.257 1.00 77.56 97 LEU A N 1
ATOM 784 C CA . LEU A 1 97 ? 12.186 -9.128 -0.620 1.00 77.56 97 LEU A CA 1
ATOM 785 C C . LEU A 1 97 ? 13.633 -8.663 -0.804 1.00 77.56 97 LEU A C 1
ATOM 787 O O . LEU A 1 97 ? 13.952 -8.093 -1.842 1.00 77.56 97 LEU A O 1
ATOM 791 N N . ASN A 1 98 ? 14.510 -8.955 0.160 1.00 74.25 98 ASN A N 1
ATOM 792 C CA . ASN A 1 98 ? 15.916 -8.558 0.092 1.00 74.25 98 ASN A CA 1
ATOM 793 C C . ASN A 1 98 ? 16.614 -9.180 -1.117 1.00 74.25 98 ASN A C 1
ATOM 795 O O . ASN A 1 98 ? 17.270 -8.465 -1.861 1.00 74.25 98 ASN A O 1
ATOM 799 N N . TYR A 1 99 ? 16.413 -10.477 -1.362 1.00 81.31 99 TYR A N 1
ATOM 800 C CA . TYR A 1 99 ? 16.966 -11.148 -2.539 1.00 81.31 99 TYR A CA 1
ATOM 801 C C . TYR A 1 99 ? 16.507 -10.481 -3.840 1.00 81.31 99 TYR A C 1
ATOM 803 O O . TYR A 1 99 ? 17.312 -10.198 -4.724 1.00 81.31 99 TYR A O 1
ATOM 811 N N . THR A 1 100 ? 15.211 -10.177 -3.930 1.00 76.81 100 THR A N 1
ATOM 812 C CA . THR A 1 100 ? 14.610 -9.539 -5.102 1.00 76.81 100 THR A CA 1
ATOM 813 C C . THR A 1 100 ? 15.180 -8.135 -5.335 1.00 76.81 100 THR A C 1
ATOM 815 O O . THR A 1 100 ? 15.506 -7.792 -6.470 1.00 76.81 100 THR A O 1
ATOM 818 N N . LEU A 1 101 ? 15.346 -7.339 -4.274 1.00 74.75 101 LEU A N 1
ATOM 819 C CA . LEU A 1 101 ? 15.938 -6.000 -4.343 1.00 74.75 101 LEU A CA 1
ATOM 820 C C . LEU A 1 101 ? 17.427 -6.052 -4.703 1.00 74.75 101 LEU A C 1
ATOM 822 O O . LEU A 1 101 ? 17.846 -5.342 -5.613 1.00 74.75 101 LEU A O 1
ATOM 826 N N . SER A 1 102 ? 18.210 -6.919 -4.054 1.00 73.00 102 SER A N 1
ATOM 827 C CA . SER A 1 102 ? 19.635 -7.108 -4.352 1.00 73.00 102 SER A CA 1
ATOM 828 C C . SER A 1 102 ? 19.850 -7.501 -5.812 1.00 73.00 102 SER A C 1
ATOM 830 O O . SER A 1 102 ? 20.619 -6.851 -6.515 1.00 73.00 102 SER A O 1
ATOM 832 N N . TYR A 1 103 ? 19.084 -8.475 -6.308 1.00 75.50 103 TYR A N 1
ATOM 833 C CA . TYR A 1 103 ? 19.136 -8.899 -7.706 1.00 75.50 103 TYR A CA 1
ATOM 834 C C . TYR A 1 103 ? 18.799 -7.761 -8.688 1.00 75.50 103 TYR A C 1
ATOM 836 O O . TYR A 1 103 ? 19.412 -7.646 -9.752 1.00 75.50 103 TYR A O 1
ATOM 844 N N . MET A 1 104 ? 17.830 -6.899 -8.353 1.00 68.69 104 MET A N 1
ATOM 845 C CA . MET A 1 104 ? 17.475 -5.740 -9.184 1.00 68.69 104 MET A CA 1
ATOM 846 C C . MET A 1 104 ? 18.554 -4.664 -9.190 1.00 68.69 104 MET A C 1
ATOM 848 O O . MET A 1 104 ? 18.836 -4.104 -10.246 1.00 68.69 104 MET A O 1
ATOM 852 N N . ILE A 1 105 ? 19.164 -4.392 -8.037 1.00 70.62 105 ILE A N 1
ATOM 853 C CA . ILE A 1 105 ? 20.253 -3.420 -7.905 1.00 70.62 105 ILE A CA 1
ATOM 854 C C . ILE A 1 105 ? 21.474 -3.887 -8.705 1.00 70.62 105 ILE A C 1
ATOM 856 O O . ILE A 1 105 ? 22.032 -3.112 -9.483 1.00 70.62 105 ILE A O 1
ATOM 860 N N . GLU A 1 106 ? 21.837 -5.167 -8.601 1.00 74.50 106 GLU A N 1
ATOM 861 C CA . GLU A 1 106 ? 22.938 -5.773 -9.363 1.00 74.50 106 GLU A CA 1
ATOM 862 C C . GLU A 1 106 ? 22.719 -5.701 -10.881 1.00 74.50 106 GLU A C 1
ATOM 864 O O . GLU A 1 106 ? 23.667 -5.525 -11.647 1.00 74.50 106 GLU A O 1
ATOM 869 N N . ARG A 1 107 ? 21.462 -5.793 -11.333 1.00 67.81 107 ARG A N 1
ATOM 870 C CA . ARG A 1 107 ? 21.083 -5.739 -12.756 1.00 67.81 107 ARG A CA 1
ATOM 871 C C . ARG A 1 107 ? 20.511 -4.391 -13.200 1.00 67.81 107 ARG A C 1
ATOM 873 O O . ARG A 1 107 ? 19.932 -4.306 -14.285 1.00 67.81 107 ARG A O 1
ATOM 880 N N . SER A 1 108 ? 20.719 -3.337 -12.413 1.00 60.88 108 SER A N 1
ATOM 881 C CA . SER A 1 108 ? 20.214 -1.976 -12.666 1.00 60.88 108 SER A CA 1
ATOM 882 C C . SER A 1 108 ? 20.676 -1.373 -13.996 1.00 60.88 108 SER A C 1
ATOM 884 O O . SER A 1 108 ? 19.989 -0.534 -14.565 1.00 60.88 108 SER A O 1
ATOM 886 N N . LYS A 1 109 ? 21.806 -1.841 -14.542 1.00 60.47 109 LYS A N 1
ATOM 887 C CA . LYS A 1 109 ? 22.311 -1.433 -15.865 1.00 60.47 109 LYS A CA 1
ATOM 888 C C . LYS A 1 109 ? 21.584 -2.091 -17.047 1.00 60.47 109 LYS A C 1
ATOM 890 O O . LYS A 1 109 ? 21.793 -1.679 -18.182 1.00 60.47 109 LYS A O 1
ATOM 895 N N . ILE A 1 110 ? 20.788 -3.135 -16.802 1.00 60.00 110 ILE A N 1
ATOM 896 C CA . ILE A 1 110 ? 20.174 -3.989 -17.837 1.00 60.00 110 ILE A CA 1
ATOM 897 C C . ILE A 1 110 ? 18.644 -3.829 -17.861 1.00 60.00 110 ILE A C 1
ATOM 899 O O . ILE A 1 110 ? 18.024 -4.000 -18.909 1.00 60.00 110 ILE A O 1
ATOM 903 N N . TYR A 1 111 ? 18.023 -3.482 -16.731 1.00 57.28 111 TYR A N 1
ATOM 904 C CA . TYR A 1 111 ? 16.571 -3.328 -16.594 1.00 57.28 111 TYR A CA 1
ATOM 905 C C . TYR A 1 111 ? 16.222 -2.034 -15.847 1.00 57.28 111 TYR A C 1
ATOM 907 O O . TYR A 1 111 ? 17.004 -1.625 -14.989 1.00 57.28 111 TYR A O 1
ATOM 915 N N . PRO A 1 112 ? 15.041 -1.427 -16.092 1.00 60.28 112 PRO A N 1
ATOM 916 C CA . PRO A 1 112 ? 14.555 -0.290 -15.311 1.00 60.28 112 PRO A CA 1
ATOM 917 C C . PRO A 1 112 ? 14.217 -0.754 -13.885 1.00 60.28 112 PRO A C 1
ATOM 919 O O . PRO A 1 112 ? 13.086 -1.131 -13.571 1.00 60.28 112 PRO A O 1
ATOM 922 N N . ALA A 1 113 ? 15.234 -0.793 -13.020 1.00 63.25 113 ALA A N 1
ATOM 923 C CA . ALA A 1 113 ? 15.111 -1.265 -11.643 1.00 63.25 113 ALA A CA 1
ATOM 924 C C . ALA A 1 113 ? 14.091 -0.429 -10.854 1.00 63.25 113 ALA A C 1
ATOM 926 O O . ALA A 1 113 ? 13.321 -0.983 -10.075 1.00 63.25 113 ALA A O 1
ATOM 927 N N . GLU A 1 114 ? 14.024 0.877 -11.118 1.00 59.56 114 GLU A N 1
ATOM 928 C CA . GLU A 1 114 ? 13.098 1.819 -10.478 1.00 59.56 114 GLU A CA 1
ATOM 929 C C . GLU A 1 114 ? 11.622 1.465 -10.712 1.00 59.56 114 GLU A C 1
ATOM 931 O O . GLU A 1 114 ? 10.843 1.419 -9.758 1.00 59.56 114 GLU A O 1
ATOM 936 N N . GLU A 1 115 ? 11.229 1.141 -11.949 1.00 61.34 115 GLU A N 1
ATOM 937 C CA . GLU A 1 115 ? 9.848 0.749 -12.272 1.00 61.34 115 GLU A CA 1
ATOM 938 C C . GLU A 1 115 ? 9.454 -0.543 -11.549 1.00 61.34 115 GLU A C 1
ATOM 940 O O . GLU A 1 115 ? 8.350 -0.669 -11.015 1.00 61.34 115 GLU A O 1
ATOM 945 N N . LYS A 1 116 ? 10.373 -1.512 -11.492 1.00 64.19 116 LYS A N 1
ATOM 946 C CA . LYS A 1 116 ? 10.099 -2.811 -10.874 1.00 64.19 116 LYS A CA 1
ATOM 947 C C . LYS A 1 116 ? 10.084 -2.729 -9.344 1.00 64.19 116 LYS A C 1
ATOM 949 O O . LYS A 1 116 ? 9.254 -3.385 -8.718 1.00 64.19 116 LYS A O 1
ATOM 954 N N . ILE A 1 117 ? 10.938 -1.894 -8.749 1.00 65.31 117 ILE A N 1
ATOM 955 C CA . ILE A 1 117 ? 10.912 -1.577 -7.315 1.00 65.31 117 ILE A CA 1
ATOM 956 C C . ILE A 1 117 ? 9.595 -0.880 -6.957 1.00 65.31 117 ILE A C 1
ATOM 958 O O . ILE A 1 117 ? 8.918 -1.319 -6.029 1.00 65.31 117 ILE A O 1
ATOM 962 N N . THR A 1 118 ? 9.190 0.133 -7.731 1.00 62.56 118 THR A N 1
ATOM 963 C CA . THR A 1 118 ? 7.896 0.823 -7.573 1.00 62.56 118 THR A CA 1
ATOM 964 C C . THR A 1 118 ? 6.733 -0.167 -7.630 1.00 62.56 118 THR A C 1
ATOM 966 O O . THR A 1 118 ? 5.885 -0.177 -6.743 1.00 62.56 118 THR A O 1
ATOM 969 N N . TRP A 1 119 ? 6.736 -1.085 -8.597 1.00 63.50 119 TRP A N 1
ATOM 970 C CA . TRP A 1 119 ? 5.699 -2.110 -8.712 1.00 63.50 119 TRP A CA 1
ATOM 971 C C . TRP A 1 119 ? 5.647 -3.068 -7.507 1.00 63.50 119 TRP A C 1
ATOM 973 O O . TRP A 1 119 ? 4.568 -3.346 -6.982 1.00 63.50 119 TRP A O 1
ATOM 983 N N . LEU A 1 120 ? 6.796 -3.564 -7.024 1.00 64.75 120 LEU A N 1
ATOM 984 C CA . LEU A 1 120 ? 6.854 -4.426 -5.828 1.00 64.75 120 LEU A CA 1
ATOM 985 C C . LEU A 1 120 ? 6.260 -3.737 -4.599 1.00 64.75 120 LEU A C 1
ATOM 987 O O . LEU A 1 120 ? 5.562 -4.350 -3.788 1.00 64.75 120 LEU A O 1
ATOM 991 N N . ILE A 1 121 ? 6.556 -2.453 -4.480 1.00 60.97 121 ILE A N 1
ATOM 992 C CA . ILE A 1 121 ? 6.093 -1.584 -3.419 1.00 60.97 121 ILE A CA 1
ATOM 993 C C . ILE A 1 121 ? 4.579 -1.361 -3.507 1.00 60.97 121 ILE A C 1
ATOM 995 O O . ILE A 1 121 ? 3.885 -1.574 -2.516 1.00 60.97 121 ILE A O 1
ATOM 999 N N . GLU A 1 122 ? 4.048 -0.993 -4.675 1.00 58.78 122 GLU A N 1
ATOM 1000 C CA . GLU A 1 122 ? 2.607 -0.806 -4.888 1.00 58.78 122 GLU A CA 1
ATOM 1001 C C . GLU A 1 122 ? 1.824 -2.069 -4.514 1.00 58.78 122 GLU A C 1
ATOM 1003 O O . GLU A 1 122 ? 0.783 -2.006 -3.856 1.00 58.78 122 GLU A O 1
ATOM 1008 N N . LYS A 1 123 ? 2.357 -3.244 -4.872 1.00 65.00 123 LYS A N 1
ATOM 1009 C CA . LYS A 1 123 ? 1.755 -4.531 -4.509 1.00 65.00 123 LYS A CA 1
ATOM 1010 C C . LYS A 1 123 ? 1.853 -4.838 -3.021 1.00 65.00 123 LYS A C 1
ATOM 1012 O O . LYS A 1 123 ? 0.912 -5.403 -2.467 1.00 65.00 123 LYS A O 1
ATOM 1017 N N . ALA A 1 124 ? 2.936 -4.450 -2.350 1.00 62.75 124 ALA A N 1
ATOM 1018 C CA . ALA A 1 124 ? 3.015 -4.537 -0.896 1.00 62.75 124 ALA A CA 1
ATOM 1019 C C . ALA A 1 124 ? 1.980 -3.620 -0.222 1.00 62.75 124 ALA A C 1
ATOM 1021 O O . ALA A 1 124 ? 1.273 -4.081 0.669 1.00 62.75 124 ALA A O 1
ATOM 1022 N N . ILE A 1 125 ? 1.830 -2.375 -0.691 1.00 57.78 125 ILE A N 1
ATOM 1023 C CA . ILE A 1 125 ? 0.859 -1.406 -0.159 1.00 57.78 125 ILE A CA 1
ATOM 1024 C C . ILE A 1 125 ? -0.566 -1.935 -0.301 1.00 57.78 125 ILE A C 1
ATOM 1026 O O . ILE A 1 125 ? -1.278 -2.007 0.699 1.00 57.78 125 ILE A O 1
ATOM 1030 N N . SER A 1 126 ? -0.949 -2.381 -1.500 1.00 58.41 126 SER A N 1
ATOM 1031 C CA . SER A 1 126 ? -2.267 -2.976 -1.755 1.00 58.41 126 SER A CA 1
ATOM 1032 C C . SER A 1 126 ? -2.554 -4.136 -0.797 1.00 58.41 126 SER A C 1
ATOM 1034 O O . SER A 1 126 ? -3.609 -4.181 -0.177 1.00 58.41 126 SER A O 1
ATOM 1036 N N . VAL A 1 127 ? -1.579 -5.023 -0.577 1.00 61.41 127 VAL A N 1
ATOM 1037 C CA . VAL A 1 127 ? -1.727 -6.123 0.385 1.00 61.41 127 VAL A CA 1
ATOM 1038 C C . VAL A 1 127 ? -1.843 -5.620 1.827 1.00 61.41 127 VAL A C 1
ATOM 1040 O O . VAL A 1 127 ? -2.574 -6.216 2.614 1.00 61.41 127 VAL A O 1
ATOM 1043 N N . THR A 1 128 ? -1.136 -4.551 2.209 1.00 59.12 128 THR A N 1
ATOM 1044 C CA . THR A 1 128 ? -1.224 -3.983 3.566 1.00 59.12 128 THR A CA 1
ATOM 1045 C C . THR A 1 128 ? -2.517 -3.227 3.846 1.00 59.12 128 THR A C 1
ATOM 1047 O O . THR A 1 128 ? -2.980 -3.285 4.983 1.00 59.12 128 THR A O 1
ATOM 1050 N N . GLN A 1 129 ? -3.095 -2.563 2.841 1.00 51.06 129 GLN A N 1
ATOM 1051 C CA . GLN A 1 129 ? -4.397 -1.897 2.945 1.00 51.06 129 GLN A CA 1
ATOM 1052 C C . GLN A 1 129 ? -5.497 -2.915 3.263 1.00 51.06 129 GLN A C 1
ATOM 1054 O O . GLN A 1 129 ? -6.303 -2.681 4.156 1.00 51.06 129 GLN A O 1
ATOM 1059 N N . ASP A 1 130 ? -5.430 -4.097 2.648 1.00 45.84 130 ASP A N 1
ATOM 1060 C CA . ASP A 1 130 ? -6.380 -5.192 2.878 1.00 45.84 130 ASP A CA 1
ATOM 1061 C C . ASP A 1 130 ? -6.184 -5.933 4.222 1.00 45.84 130 ASP A C 1
ATOM 1063 O O . ASP A 1 130 ? -6.936 -6.852 4.536 1.00 45.84 130 ASP A O 1
ATOM 1067 N N . SER A 1 131 ? -5.139 -5.631 5.006 1.00 38.75 131 SER A N 1
ATOM 1068 C CA . SER A 1 131 ? -4.679 -6.519 6.092 1.00 38.75 131 SER A CA 1
ATOM 1069 C C . SER A 1 131 ? -4.261 -5.817 7.385 1.00 38.75 131 SER A C 1
ATOM 1071 O O . SER A 1 131 ? -3.348 -6.271 8.088 1.00 38.75 131 SER A O 1
ATOM 1073 N N . ILE A 1 132 ? -4.920 -4.713 7.735 1.00 35.50 132 ILE A N 1
ATOM 1074 C CA . ILE A 1 132 ? -4.791 -4.110 9.068 1.00 35.50 132 ILE A CA 1
ATOM 1075 C C . ILE A 1 132 ? -5.505 -5.022 10.083 1.00 35.50 132 ILE A C 1
ATOM 1077 O O . ILE A 1 132 ? -6.672 -4.830 10.408 1.00 35.50 132 ILE A O 1
ATOM 1081 N N . LEU A 1 133 ? -4.805 -6.053 10.566 1.00 37.28 133 LEU A N 1
ATOM 1082 C CA . LEU A 1 133 ? -5.193 -6.766 11.782 1.00 37.28 133 LEU A CA 1
ATOM 1083 C C . LEU A 1 133 ? -4.874 -5.867 12.981 1.00 37.28 133 LEU A C 1
ATOM 1085 O O . LEU A 1 133 ? -3.702 -5.664 13.308 1.00 37.28 133 LEU A O 1
ATOM 1089 N N . THR A 1 134 ? -5.916 -5.339 13.621 1.00 32.59 134 THR A N 1
ATOM 1090 C CA . THR A 1 134 ? -5.843 -4.712 14.945 1.00 32.59 134 THR A CA 1
ATOM 1091 C C . THR A 1 134 ? -5.484 -5.760 16.010 1.00 32.59 134 THR A C 1
ATOM 1093 O O . THR A 1 134 ? -5.664 -6.967 15.817 1.00 32.59 134 THR A O 1
ATOM 1096 N N . GLN A 1 135 ? -4.920 -5.314 17.138 1.00 33.16 135 GLN A N 1
ATOM 1097 C CA . GLN A 1 135 ? -4.413 -6.174 18.223 1.00 33.16 135 GLN A CA 1
ATOM 1098 C C . GLN A 1 135 ? -5.488 -7.060 18.896 1.00 33.16 135 GLN A C 1
ATOM 1100 O O . GLN A 1 135 ? -5.135 -7.995 19.617 1.00 33.16 135 GLN A O 1
ATOM 1105 N N . ASP A 1 136 ? -6.771 -6.861 18.580 1.00 31.97 136 ASP A N 1
ATOM 1106 C CA . ASP A 1 136 ? -7.917 -7.640 19.075 1.00 31.97 136 ASP A CA 1
ATOM 1107 C C . ASP A 1 136 ? -7.906 -9.125 18.684 1.00 31.97 136 ASP A C 1
ATOM 1109 O O . ASP A 1 136 ? -8.598 -9.937 19.301 1.00 31.97 136 ASP A O 1
ATOM 1113 N N . ALA A 1 137 ? -7.092 -9.533 17.703 1.00 31.02 137 ALA A N 1
ATOM 1114 C CA . ALA A 1 137 ? -6.997 -10.939 17.299 1.00 31.02 137 ALA A CA 1
ATOM 1115 C C . ALA A 1 137 ? -6.504 -11.875 18.426 1.00 31.02 137 ALA A C 1
ATOM 1117 O O . ALA A 1 137 ? -6.656 -13.089 18.313 1.00 31.02 137 ALA A O 1
ATOM 1118 N N . HIS A 1 138 ? -5.934 -11.335 19.511 1.00 29.66 138 HIS A N 1
ATOM 1119 C CA . HIS A 1 138 ? -5.544 -12.112 20.691 1.00 29.66 138 HIS A CA 1
ATOM 1120 C C . HIS A 1 138 ? -6.661 -12.294 21.734 1.00 29.66 138 HIS A C 1
ATOM 1122 O O . HIS A 1 138 ? -6.523 -13.163 22.591 1.00 29.66 138 HIS A O 1
ATOM 1128 N N . TYR A 1 139 ? -7.768 -11.544 21.665 1.00 28.67 139 TYR A N 1
ATOM 1129 C CA . TYR A 1 139 ? -8.874 -11.666 22.630 1.00 28.67 139 TYR A CA 1
ATOM 1130 C C . TYR A 1 139 ? -9.878 -12.775 22.249 1.00 28.67 139 TYR A C 1
ATOM 1132 O O . TYR A 1 139 ? -10.552 -13.347 23.108 1.00 28.67 139 TYR A O 1
ATOM 1140 N N . ILE A 1 140 ? -9.930 -13.130 20.959 1.00 30.92 140 ILE A N 1
ATOM 1141 C CA . ILE A 1 140 ? -10.909 -14.066 20.376 1.00 30.92 140 ILE A CA 1
ATOM 1142 C C . ILE A 1 140 ? -10.602 -15.540 20.718 1.00 30.92 140 ILE A C 1
ATOM 1144 O O . ILE A 1 140 ? -11.513 -16.363 20.731 1.00 30.92 140 ILE A O 1
ATOM 1148 N N . ASP A 1 141 ? -9.366 -15.878 21.104 1.00 31.53 141 ASP A N 1
ATOM 1149 C CA . ASP A 1 141 ? -8.978 -17.255 21.482 1.00 31.53 141 ASP A CA 1
ATOM 1150 C C . ASP A 1 141 ? -9.590 -17.732 22.821 1.00 31.53 141 ASP A C 1
ATOM 1152 O O . ASP A 1 141 ? -9.468 -18.901 23.186 1.00 31.53 141 ASP A O 1
ATOM 1156 N N . SER A 1 142 ? -10.262 -16.847 23.571 1.00 34.06 142 SER A N 1
ATOM 1157 C CA . SER A 1 142 ? -10.802 -17.150 24.906 1.00 34.06 142 SER A CA 1
ATOM 1158 C C . SER A 1 142 ? -12.269 -17.609 24.936 1.00 34.06 142 SER A C 1
ATOM 1160 O O . SER A 1 142 ? -12.725 -18.092 25.974 1.00 34.06 142 SER A O 1
ATOM 1162 N N . GLN A 1 143 ? -13.018 -17.529 23.829 1.00 29.83 143 GLN A N 1
ATOM 1163 C CA . GLN A 1 143 ? -14.433 -17.924 23.807 1.00 29.83 143 GLN A CA 1
ATOM 1164 C C . GLN A 1 143 ? -14.670 -19.205 22.998 1.00 29.83 143 GLN A C 1
ATOM 1166 O O . GLN A 1 143 ? -14.590 -19.237 21.773 1.00 29.83 143 GLN A O 1
ATOM 1171 N N . LYS A 1 144 ? -15.006 -20.284 23.719 1.00 32.69 144 LYS A N 1
ATOM 1172 C CA . LYS A 1 144 ? -15.482 -21.563 23.175 1.00 32.69 144 LYS A CA 1
ATOM 1173 C C . LYS A 1 144 ? -16.861 -21.385 22.524 1.00 32.69 144 LYS A C 1
ATOM 1175 O O . LYS A 1 144 ? -17.887 -21.628 23.150 1.00 32.69 144 LYS A O 1
ATOM 1180 N N . GLY A 1 145 ? -16.879 -20.998 21.258 1.00 30.42 145 GLY A N 1
ATOM 1181 C CA . GLY A 1 145 ? -18.045 -21.066 20.380 1.00 30.42 145 GLY A CA 1
ATOM 1182 C C . GLY A 1 145 ? -17.588 -21.248 18.931 1.00 30.42 145 GLY A C 1
ATOM 1183 O O . GLY A 1 145 ? -16.485 -20.815 18.594 1.00 30.42 145 GLY A O 1
ATOM 1184 N N . PRO A 1 146 ? -18.371 -21.905 18.055 1.00 28.84 146 PRO A N 1
ATOM 1185 C CA . PRO A 1 146 ? -18.006 -22.044 16.653 1.00 28.84 146 PRO A CA 1
ATOM 1186 C C . PRO A 1 146 ? -18.186 -20.685 15.969 1.00 28.84 146 PRO A C 1
ATOM 1188 O O . PRO A 1 146 ? -19.262 -20.356 15.472 1.00 28.84 146 PRO A O 1
ATOM 1191 N N . VAL A 1 147 ? -17.133 -19.870 15.975 1.00 29.45 147 VAL A N 1
ATOM 1192 C CA . VAL A 1 147 ? -17.102 -18.610 15.232 1.00 29.45 147 VAL A CA 1
ATOM 1193 C C . VAL A 1 147 ? -17.116 -18.957 13.744 1.00 29.45 147 VAL A C 1
ATOM 1195 O O . VAL A 1 147 ? -16.166 -19.531 13.208 1.00 29.45 147 VAL A O 1
ATOM 1198 N N . LYS A 1 148 ? -18.223 -18.642 13.066 1.00 24.97 148 LYS A N 1
ATOM 1199 C CA . LYS A 1 148 ? -18.275 -18.641 11.604 1.00 24.97 148 LYS A CA 1
ATOM 1200 C C . LYS A 1 148 ? -17.366 -17.516 11.120 1.00 24.97 148 LYS A C 1
ATOM 1202 O O . LYS A 1 148 ? -17.672 -16.343 11.297 1.00 24.97 148 LYS A O 1
ATOM 1207 N N . PHE A 1 149 ? -16.233 -17.892 10.540 1.00 24.94 149 PHE A N 1
ATOM 1208 C CA . PHE A 1 149 ? -15.335 -16.971 9.858 1.00 24.94 149 PHE A CA 1
ATOM 1209 C C . PHE A 1 149 ? -16.014 -16.466 8.583 1.00 24.94 149 PHE A C 1
ATOM 1211 O O . PHE A 1 149 ? -16.017 -17.152 7.560 1.00 24.94 149 PHE A O 1
ATOM 1218 N N . GLU A 1 150 ? -16.599 -15.274 8.645 1.00 23.59 150 GLU A N 1
ATOM 1219 C CA . GLU A 1 150 ? -16.939 -14.511 7.449 1.00 23.59 150 GLU A CA 1
ATOM 1220 C C . GLU A 1 150 ? -15.704 -13.730 6.982 1.00 23.59 150 GLU A C 1
ATOM 1222 O O . GLU A 1 150 ? -14.932 -13.177 7.766 1.00 23.59 150 GLU A O 1
ATOM 1227 N N . ILE A 1 151 ? -15.471 -13.775 5.673 1.00 27.88 151 ILE A N 1
ATOM 1228 C CA . ILE A 1 151 ? -14.343 -13.151 4.989 1.00 27.88 151 ILE A CA 1
ATOM 1229 C C . ILE A 1 151 ? -14.508 -11.630 5.082 1.00 27.88 151 ILE A C 1
ATOM 1231 O O . ILE A 1 151 ? -15.428 -11.089 4.486 1.00 27.88 151 ILE A O 1
ATOM 1235 N N . GLY A 1 152 ? -13.592 -10.953 5.778 1.00 36.12 152 GLY A N 1
ATOM 1236 C CA . GLY A 1 152 ? -13.248 -9.553 5.511 1.00 36.12 152 GLY A CA 1
ATOM 1237 C C . GLY A 1 152 ? -14.367 -8.517 5.622 1.00 36.12 152 GLY A C 1
ATOM 1238 O O . GLY A 1 152 ? -14.418 -7.638 4.777 1.00 36.12 152 GLY A O 1
ATOM 1239 N N . ALA A 1 153 ? -15.216 -8.568 6.648 1.00 35.22 153 ALA A N 1
ATOM 1240 C CA . ALA A 1 153 ? -15.928 -7.363 7.069 1.00 35.22 153 ALA A CA 1
ATOM 1241 C C . ALA A 1 153 ? -14.977 -6.550 7.957 1.00 35.22 153 ALA A C 1
ATOM 1243 O O . ALA A 1 153 ? -14.771 -6.878 9.131 1.00 35.22 153 ALA A O 1
ATOM 1244 N N . GLY A 1 154 ? -14.327 -5.525 7.406 1.00 52.03 154 GLY A N 1
ATOM 1245 C CA . GLY A 1 154 ? -13.619 -4.552 8.219 1.00 52.03 154 GLY A CA 1
ATOM 1246 C C . GLY A 1 154 ? -14.596 -3.956 9.233 1.00 52.03 154 GLY A C 1
ATOM 1247 O O . GLY A 1 154 ? -15.592 -3.337 8.869 1.00 52.03 154 GLY A O 1
ATOM 1248 N N . LYS A 1 155 ? -14.333 -4.164 10.528 1.00 59.25 155 LYS A N 1
ATOM 1249 C CA . LYS A 1 155 ? -15.083 -3.524 11.620 1.00 59.25 155 LYS A CA 1
ATOM 1250 C C . LYS A 1 155 ? -15.158 -2.013 11.316 1.00 59.25 155 LYS A C 1
ATOM 1252 O O . LYS A 1 155 ? -14.098 -1.385 11.206 1.00 59.25 155 LYS A O 1
ATOM 1257 N N . TYR A 1 156 ? -16.380 -1.496 11.146 1.00 68.44 156 TYR A N 1
ATOM 1258 C CA . TYR A 1 156 ? -16.723 -0.099 10.826 1.00 68.44 156 TYR A CA 1
ATOM 1259 C C . TYR A 1 156 ? -16.414 0.406 9.395 1.00 68.44 156 TYR A C 1
ATOM 1261 O O . TYR A 1 156 ? -16.123 1.583 9.199 1.00 68.44 156 TYR A O 1
ATOM 1269 N N . GLU A 1 157 ? -16.447 -0.460 8.373 1.00 71.00 157 GLU A N 1
ATOM 1270 C CA . GLU A 1 157 ? -16.217 -0.070 6.964 1.00 71.00 157 GLU A CA 1
ATOM 1271 C C . GLU A 1 157 ? -17.122 1.064 6.462 1.00 71.00 157 GLU A C 1
ATOM 1273 O O . GLU A 1 157 ? -16.663 1.933 5.719 1.00 71.00 157 GLU A O 1
ATOM 1278 N N . GLN A 1 158 ? -18.394 1.072 6.869 1.00 76.44 158 GLN A N 1
ATOM 1279 C CA . GLN A 1 158 ? -19.344 2.112 6.470 1.00 76.44 158 GLN A CA 1
ATOM 1280 C C . GLN A 1 158 ? -18.942 3.466 7.059 1.00 76.44 158 GLN A C 1
ATOM 1282 O O . GLN A 1 158 ? -18.876 4.460 6.340 1.00 76.44 158 GLN A O 1
ATOM 1287 N N . GLU A 1 159 ? -18.596 3.497 8.344 1.00 78.12 159 GLU A N 1
ATOM 1288 C CA . GLU A 1 159 ? -18.152 4.703 9.035 1.00 78.12 159 GLU A CA 1
ATOM 1289 C C . GLU A 1 159 ? -16.809 5.204 8.495 1.00 78.12 159 GLU A C 1
ATOM 1291 O O . GLU A 1 159 ? -16.637 6.406 8.310 1.00 78.12 159 GLU A O 1
ATOM 1296 N N . ILE A 1 160 ? -15.880 4.304 8.156 1.00 77.62 160 ILE A N 1
ATOM 1297 C CA . ILE A 1 160 ? -14.608 4.663 7.509 1.00 77.62 160 ILE A CA 1
ATOM 1298 C C . ILE A 1 160 ? -14.859 5.293 6.132 1.00 77.62 160 ILE A C 1
ATOM 1300 O O . ILE A 1 160 ? -14.247 6.311 5.809 1.00 77.62 160 ILE A O 1
ATOM 1304 N N . ALA A 1 161 ? -15.777 4.742 5.333 1.00 79.81 161 ALA A N 1
ATOM 1305 C CA . ALA A 1 161 ? -16.131 5.315 4.036 1.00 79.81 161 ALA A CA 1
ATOM 1306 C C . ALA A 1 161 ? -16.769 6.710 4.173 1.00 79.81 161 ALA A C 1
ATOM 1308 O O . ALA A 1 161 ? -16.470 7.606 3.384 1.00 79.81 161 ALA A O 1
ATOM 1309 N N . ILE A 1 162 ? -17.609 6.916 5.192 1.00 81.25 162 ILE A N 1
ATOM 1310 C CA . ILE A 1 162 ? -18.192 8.227 5.518 1.00 81.25 162 ILE A CA 1
ATOM 1311 C C . ILE A 1 162 ? -17.099 9.217 5.951 1.00 81.25 162 ILE A C 1
ATOM 1313 O O . ILE A 1 162 ? -17.073 10.353 5.477 1.00 81.25 162 ILE A O 1
ATOM 1317 N N . CYS A 1 163 ? -16.150 8.785 6.787 1.00 80.62 163 CYS A N 1
ATOM 1318 C CA . CYS A 1 163 ? -15.004 9.602 7.187 1.00 80.62 163 CYS A CA 1
ATOM 1319 C C . CYS A 1 163 ? -14.163 10.036 5.979 1.00 80.62 163 CYS A C 1
ATOM 1321 O O . CYS A 1 163 ? -13.760 11.192 5.890 1.00 80.62 163 CYS A O 1
ATOM 1323 N N . GLU A 1 164 ? -13.918 9.134 5.027 1.00 77.69 164 GLU A N 1
ATOM 1324 C CA . GLU A 1 164 ? -13.189 9.450 3.796 1.00 77.69 164 GLU A CA 1
ATOM 1325 C C . GLU A 1 164 ? -13.930 10.481 2.934 1.00 77.69 164 GLU A C 1
ATOM 1327 O O . GLU A 1 164 ? -13.328 11.478 2.526 1.00 77.69 164 GLU A O 1
ATOM 1332 N N . LYS A 1 165 ? -15.251 10.321 2.747 1.00 81.06 165 LYS A N 1
ATOM 1333 C CA . LYS A 1 165 ? -16.091 11.334 2.078 1.00 81.06 165 LYS A CA 1
ATOM 1334 C C . LYS A 1 165 ? -15.954 12.704 2.750 1.00 81.06 165 LYS A C 1
ATOM 1336 O O . LYS A 1 165 ? -15.761 13.704 2.057 1.00 81.06 165 LYS A O 1
ATOM 1341 N N . TYR A 1 166 ? -16.010 12.740 4.084 1.00 83.69 166 TYR A N 1
ATOM 1342 C CA . TYR A 1 166 ? -15.876 13.972 4.862 1.00 83.69 166 TYR A CA 1
ATOM 1343 C C . TYR A 1 166 ? -14.513 14.640 4.658 1.00 83.69 166 TYR A C 1
ATOM 1345 O O . TYR A 1 166 ? -14.434 15.841 4.401 1.00 83.69 166 TYR A O 1
ATOM 1353 N N . ILE A 1 167 ? -13.425 13.868 4.753 1.00 80.75 167 ILE A N 1
ATOM 1354 C CA . ILE A 1 167 ? -12.055 14.373 4.591 1.00 80.75 167 ILE A CA 1
ATOM 1355 C C . ILE A 1 167 ? -11.835 14.913 3.165 1.00 80.75 167 ILE A C 1
ATOM 1357 O O . ILE A 1 167 ? -11.085 15.870 2.966 1.00 80.75 167 ILE A O 1
ATOM 1361 N N . GLU A 1 168 ? -12.503 14.338 2.165 1.00 78.31 168 GLU A N 1
ATOM 1362 C CA . GLU A 1 168 ? -12.471 14.810 0.777 1.00 78.31 168 GLU A CA 1
ATOM 1363 C C . GLU A 1 168 ? -13.387 16.018 0.495 1.00 78.31 168 GLU A C 1
ATOM 1365 O O . GLU A 1 168 ? -13.385 16.526 -0.625 1.00 78.31 168 GLU A O 1
ATOM 1370 N N . ASN A 1 169 ? -14.097 16.534 1.506 1.00 78.88 169 ASN A N 1
ATOM 1371 C CA . ASN A 1 169 ? -15.081 17.619 1.406 1.00 78.88 169 ASN A CA 1
ATOM 1372 C C . ASN A 1 169 ? -16.282 17.293 0.496 1.00 78.88 169 ASN A C 1
ATOM 1374 O O . ASN A 1 169 ? -16.829 18.185 -0.155 1.00 78.88 169 ASN A O 1
ATOM 1378 N N . HIS A 1 170 ? -16.704 16.028 0.446 1.00 77.62 170 HIS A N 1
ATOM 1379 C CA . HIS A 1 170 ? -17.989 15.665 -0.151 1.00 77.62 170 HIS A CA 1
ATOM 1380 C C . HIS A 1 170 ? -19.137 15.973 0.819 1.00 77.62 170 HIS A C 1
ATOM 1382 O O . HIS A 1 170 ? -18.975 15.867 2.034 1.00 77.62 170 HIS A O 1
ATOM 1388 N N . ASN A 1 171 ? -20.310 16.317 0.281 1.00 74.31 171 ASN A N 1
ATOM 1389 C CA . ASN A 1 171 ? -21.513 16.526 1.087 1.00 74.31 171 ASN A CA 1
ATOM 1390 C C . ASN A 1 171 ? -21.953 15.205 1.735 1.00 74.31 171 ASN A C 1
ATOM 1392 O O . ASN A 1 171 ? -22.068 14.189 1.043 1.00 74.31 171 ASN A O 1
ATOM 1396 N N . LEU A 1 172 ? -22.222 15.240 3.039 1.00 76.06 172 LEU A N 1
ATOM 1397 C CA . LEU A 1 172 ? -22.776 14.123 3.800 1.00 76.06 172 LEU A CA 1
ATOM 1398 C C . LEU A 1 172 ? -24.273 14.319 4.043 1.00 76.06 172 LEU A C 1
ATOM 1400 O O . LEU A 1 172 ? -24.762 15.447 4.104 1.00 76.06 172 LEU A O 1
ATOM 1404 N N . ALA A 1 173 ? -25.009 13.218 4.187 1.00 80.62 173 ALA A N 1
ATOM 1405 C CA . ALA A 1 173 ? -26.372 13.273 4.713 1.00 80.62 173 ALA A CA 1
ATOM 1406 C C . ALA A 1 173 ? -26.354 13.498 6.237 1.00 80.62 173 ALA A C 1
ATOM 1408 O O . ALA A 1 173 ? -25.454 13.010 6.916 1.00 80.62 173 ALA A O 1
ATOM 1409 N N . ASN A 1 174 ? -27.386 14.137 6.803 1.00 73.62 174 ASN A N 1
ATOM 1410 C CA . ASN A 1 174 ? -27.477 14.386 8.256 1.00 73.62 174 ASN A CA 1
ATOM 1411 C C . ASN A 1 174 ? -27.321 13.099 9.096 1.00 73.62 174 ASN A C 1
ATOM 1413 O O . ASN A 1 174 ? -26.694 13.112 10.148 1.00 73.62 174 ASN A O 1
ATOM 1417 N N . SER A 1 175 ? -27.826 11.963 8.599 1.00 75.69 175 SER A N 1
ATOM 1418 C CA . SER A 1 175 ? -27.663 10.651 9.240 1.00 75.69 175 SER A CA 1
ATOM 1419 C C . SER A 1 175 ? -26.231 10.099 9.175 1.00 75.69 175 SER A C 1
ATOM 1421 O O . SER A 1 175 ? -25.857 9.270 9.996 1.00 75.69 175 SER A O 1
ATOM 1423 N N . GLU A 1 176 ? -25.434 10.508 8.182 1.00 77.19 176 GLU A N 1
ATOM 1424 C CA . GLU A 1 176 ? -24.010 10.162 8.075 1.00 77.19 176 GLU A CA 1
ATOM 1425 C C . GLU A 1 176 ? -23.155 11.063 8.987 1.00 77.19 176 GLU A C 1
ATOM 1427 O O . GLU A 1 176 ? -22.189 10.581 9.573 1.00 77.19 176 GLU A O 1
ATOM 1432 N N . GLU A 1 177 ? -23.523 12.339 9.161 1.00 76.25 177 GLU A N 1
ATOM 1433 C CA . GLU A 1 177 ? -22.830 13.270 10.069 1.00 76.25 177 GLU A CA 1
ATOM 1434 C C . GLU A 1 177 ? -22.960 12.861 11.541 1.00 76.25 177 GLU A C 1
ATOM 1436 O O . GLU A 1 177 ? -21.974 12.899 12.280 1.00 76.25 177 GLU A O 1
ATOM 1441 N N . GLU A 1 178 ? -24.137 12.388 11.961 1.00 78.31 178 GLU A N 1
ATOM 1442 C CA . GLU A 1 178 ? -24.356 11.881 13.323 1.00 78.31 178 GLU A CA 1
ATOM 1443 C C . GLU A 1 178 ? -23.439 10.693 13.665 1.00 78.31 178 GLU A C 1
ATOM 1445 O O . GLU A 1 178 ? -22.983 10.571 14.803 1.00 78.31 178 GLU A O 1
ATOM 1450 N N . LEU A 1 179 ? -23.105 9.848 12.681 1.00 76.94 179 LEU A N 1
ATOM 1451 C CA . LEU A 1 179 ? -22.245 8.673 12.873 1.00 76.94 179 LEU A CA 1
ATOM 1452 C C . LEU A 1 179 ? -20.772 9.025 13.109 1.00 76.94 179 LEU A C 1
ATOM 1454 O O . LEU A 1 179 ? -20.050 8.223 13.702 1.00 76.94 179 LEU A O 1
ATOM 1458 N N . ILE A 1 180 ? -20.323 10.195 12.648 1.00 81.81 180 ILE A N 1
ATOM 1459 C CA . ILE A 1 180 ? -18.928 10.649 12.759 1.00 81.81 180 ILE A CA 1
ATOM 1460 C C . ILE A 1 180 ? -18.756 11.838 13.711 1.00 81.81 180 ILE A C 1
ATOM 1462 O O . ILE A 1 180 ? -17.630 12.290 13.926 1.00 81.81 180 ILE A O 1
ATOM 1466 N N . ALA A 1 181 ? -19.845 12.334 14.308 1.00 81.50 181 ALA A N 1
ATOM 1467 C CA . ALA A 1 181 ? -19.855 13.524 15.156 1.00 81.50 181 ALA A CA 1
ATOM 1468 C C . ALA A 1 181 ? -18.816 13.464 16.291 1.00 81.50 181 ALA A C 1
ATOM 1470 O O . ALA A 1 181 ? -18.125 14.449 16.556 1.00 81.50 181 ALA A O 1
ATOM 1471 N N . GLY A 1 182 ? -18.639 12.288 16.905 1.00 81.69 182 GLY A N 1
ATOM 1472 C CA . GLY A 1 182 ? -17.678 12.061 17.992 1.00 81.69 182 GLY A CA 1
ATOM 1473 C C . GLY A 1 182 ? -16.204 12.192 17.587 1.00 81.69 182 GLY A C 1
ATOM 1474 O O . GLY A 1 182 ? -15.344 12.373 18.447 1.00 81.69 182 GLY A O 1
ATOM 1475 N N . ILE A 1 183 ? -15.901 12.148 16.286 1.00 86.69 183 ILE A N 1
ATOM 1476 C CA . ILE A 1 183 ? -14.532 12.161 15.751 1.00 86.69 183 ILE A CA 1
ATOM 1477 C C . ILE A 1 183 ? -14.267 13.305 14.766 1.00 86.69 183 ILE A C 1
ATOM 1479 O O . ILE A 1 183 ? -13.167 13.385 14.221 1.00 86.69 183 ILE A O 1
ATOM 1483 N N . LEU A 1 184 ? -15.211 14.235 14.574 1.00 85.75 184 LEU A N 1
ATOM 1484 C CA . LEU A 1 184 ? -15.079 15.362 13.635 1.00 85.75 184 LEU A CA 1
ATOM 1485 C C . LEU A 1 184 ? -13.785 16.163 13.827 1.00 85.75 184 LEU A C 1
ATOM 1487 O O . LEU A 1 184 ? -13.094 16.464 12.856 1.00 85.75 184 LEU A O 1
ATOM 1491 N N . ASN A 1 185 ? -13.401 16.432 15.077 1.00 86.06 185 ASN A N 1
ATOM 1492 C CA . ASN A 1 185 ? -12.155 17.138 15.386 1.00 86.06 185 ASN A CA 1
ATOM 1493 C C . ASN A 1 185 ? -10.918 16.387 14.861 1.00 86.06 185 ASN A C 1
ATOM 1495 O O . ASN A 1 185 ? -9.965 17.006 14.388 1.00 86.06 185 ASN A O 1
ATOM 1499 N N . PHE A 1 186 ? -10.916 15.053 14.906 1.00 87.56 186 PHE A N 1
ATOM 1500 C CA . PHE A 1 186 ? -9.834 14.240 14.348 1.00 87.56 186 PHE A CA 1
ATOM 1501 C C . PHE A 1 186 ? -9.872 14.225 12.818 1.00 87.56 186 PHE A C 1
ATOM 1503 O O . PHE A 1 186 ? -8.818 14.298 12.185 1.00 87.56 186 PHE A O 1
ATOM 1510 N N . LEU A 1 187 ? -11.064 14.200 12.217 1.00 85.88 187 LEU A N 1
ATOM 1511 C CA . LEU A 1 187 ? -11.232 14.255 10.764 1.00 85.88 187 LEU A CA 1
ATOM 1512 C C . LEU A 1 187 ? -10.768 15.596 10.171 1.00 85.88 187 LEU A C 1
ATOM 1514 O O . LEU A 1 187 ? -10.092 15.605 9.143 1.00 85.88 187 LEU A O 1
ATOM 1518 N N . GLU A 1 188 ? -11.038 16.720 10.836 1.00 87.00 188 GLU A N 1
ATOM 1519 C CA . GLU A 1 188 ? -10.505 18.034 10.444 1.00 87.00 188 GLU A CA 1
ATOM 1520 C C . GLU A 1 188 ? -8.973 18.075 10.520 1.00 87.00 188 GLU A C 1
ATOM 1522 O O . GLU A 1 188 ? -8.297 18.517 9.589 1.00 87.00 188 GLU A O 1
ATOM 1527 N N . ASN A 1 189 ? -8.390 17.512 11.579 1.00 87.25 189 ASN A N 1
ATOM 1528 C CA . ASN A 1 189 ? -6.938 17.376 11.671 1.00 87.25 189 ASN A CA 1
ATOM 1529 C C . ASN A 1 189 ? -6.372 16.469 10.557 1.00 87.25 189 ASN A C 1
ATOM 1531 O O . ASN A 1 189 ? -5.314 16.756 9.993 1.00 87.25 189 ASN A O 1
ATOM 1535 N N . LEU A 1 190 ? -7.086 15.414 10.156 1.00 84.69 190 LEU A N 1
ATOM 1536 C CA . LEU A 1 190 ? -6.699 14.586 9.010 1.00 84.69 190 LEU A CA 1
ATOM 1537 C C . LEU A 1 190 ? -6.751 15.352 7.677 1.00 84.69 190 LEU A C 1
ATOM 1539 O O . LEU A 1 190 ? -5.881 15.132 6.829 1.00 84.69 190 LEU A O 1
ATOM 1543 N N . LYS A 1 191 ? -7.674 16.309 7.494 1.00 86.94 191 LYS A N 1
ATOM 1544 C CA . LYS A 1 191 ? -7.657 17.215 6.326 1.00 86.94 191 LYS A CA 1
ATOM 1545 C C . LYS A 1 191 ? -6.372 18.043 6.276 1.00 86.94 191 LYS A C 1
ATOM 1547 O O . LYS A 1 191 ? -5.742 18.127 5.219 1.00 86.94 191 LYS A O 1
ATOM 1552 N N . ILE A 1 192 ? -5.938 18.587 7.417 1.00 85.69 192 ILE A N 1
ATOM 1553 C CA . ILE A 1 192 ? -4.665 19.322 7.534 1.00 85.69 192 ILE A CA 1
ATOM 1554 C C . ILE A 1 192 ? -3.489 18.408 7.170 1.00 85.69 192 ILE A C 1
ATOM 1556 O O . ILE A 1 192 ? -2.601 18.798 6.410 1.00 85.69 192 ILE A O 1
ATOM 1560 N N . SER A 1 193 ? -3.508 17.161 7.645 1.00 83.75 193 SER A N 1
ATOM 1561 C CA . SER A 1 193 ? -2.495 16.167 7.291 1.00 83.75 193 SER A CA 1
ATOM 1562 C C . SER A 1 193 ? -2.407 15.929 5.775 1.00 83.75 193 SER A C 1
ATOM 1564 O O . SER A 1 193 ? -1.317 15.949 5.193 1.00 83.75 193 SER A O 1
ATOM 1566 N N . ARG A 1 194 ? -3.551 15.802 5.089 1.00 82.19 194 ARG A N 1
ATOM 1567 C CA . ARG A 1 194 ? -3.591 15.650 3.624 1.00 82.19 194 ARG A CA 1
ATOM 1568 C C . ARG A 1 194 ? -3.045 16.860 2.876 1.00 82.19 194 ARG A C 1
ATOM 1570 O O . ARG A 1 194 ? -2.498 16.694 1.783 1.00 82.19 194 ARG A O 1
ATOM 1577 N N . GLU A 1 195 ? -3.123 18.058 3.447 1.00 84.31 195 GLU A N 1
ATOM 1578 C CA . GLU A 1 195 ? -2.493 19.233 2.847 1.00 84.31 195 GLU A CA 1
ATOM 1579 C C . GLU A 1 195 ? -0.963 19.094 2.812 1.00 84.31 195 GLU A C 1
ATOM 1581 O O . GLU A 1 195 ? -0.354 19.409 1.790 1.00 84.31 195 GLU A O 1
ATOM 1586 N N . TYR A 1 196 ? -0.324 18.504 3.833 1.00 83.31 196 TYR A N 1
ATOM 1587 C CA . TYR A 1 196 ? 1.115 18.202 3.771 1.00 83.31 196 TYR A CA 1
ATOM 1588 C C . TYR A 1 196 ? 1.468 17.248 2.623 1.00 83.31 196 TYR A C 1
ATOM 1590 O O . TYR A 1 196 ? 2.499 17.437 1.974 1.00 83.31 196 TYR A O 1
ATOM 1598 N N . VAL A 1 197 ? 0.608 16.269 2.314 1.00 78.88 197 VAL A N 1
ATOM 1599 C CA . VAL A 1 197 ? 0.793 15.379 1.151 1.00 78.88 197 VAL A CA 1
ATOM 1600 C C . VAL A 1 197 ? 0.671 16.156 -0.159 1.00 78.88 197 VAL A C 1
ATOM 1602 O O . VAL A 1 197 ? 1.492 15.977 -1.060 1.00 78.88 197 VAL A O 1
ATOM 1605 N N . LYS A 1 198 ? -0.319 17.049 -0.277 1.00 81.44 198 LYS A N 1
ATOM 1606 C CA . LYS A 1 198 ? -0.496 17.898 -1.467 1.00 81.44 198 LYS A CA 1
ATOM 1607 C C . LYS A 1 198 ? 0.700 18.828 -1.677 1.00 81.44 198 LYS A C 1
ATOM 1609 O O . LYS A 1 198 ? 1.184 18.948 -2.801 1.00 81.44 198 LYS A O 1
ATOM 1614 N N . GLN A 1 199 ? 1.212 19.444 -0.614 1.00 78.38 199 GLN A N 1
ATOM 1615 C CA . GLN A 1 199 ? 2.406 20.295 -0.673 1.00 78.38 199 GLN A CA 1
ATOM 1616 C C . GLN A 1 199 ? 3.660 19.489 -1.028 1.00 78.38 199 GLN A C 1
ATOM 1618 O O . GLN A 1 199 ? 4.450 19.922 -1.865 1.00 78.38 199 GLN A O 1
ATOM 1623 N N . ALA A 1 200 ? 3.808 18.281 -0.476 1.00 74.12 200 ALA A N 1
ATOM 1624 C CA . ALA A 1 200 ? 4.881 17.373 -0.864 1.00 74.12 200 ALA A CA 1
ATOM 1625 C C . ALA A 1 200 ? 4.801 17.004 -2.353 1.00 74.12 200 ALA A C 1
ATOM 1627 O O . ALA A 1 200 ? 5.815 17.063 -3.040 1.00 74.12 200 ALA A O 1
ATOM 1628 N N . ARG A 1 201 ? 3.607 16.704 -2.882 1.00 73.06 201 ARG A N 1
ATOM 1629 C CA . ARG A 1 201 ? 3.406 16.419 -4.312 1.00 73.06 201 ARG A CA 1
ATOM 1630 C C . ARG A 1 201 ? 3.789 17.609 -5.195 1.00 73.06 201 ARG A C 1
ATOM 1632 O O . ARG A 1 201 ? 4.558 17.427 -6.132 1.00 73.06 201 ARG A O 1
ATOM 1639 N N . LYS A 1 202 ? 3.343 18.822 -4.853 1.00 74.50 202 LYS A N 1
ATOM 1640 C CA . LYS A 1 202 ? 3.737 20.054 -5.564 1.00 74.50 202 LYS A CA 1
ATOM 1641 C C . LYS A 1 202 ? 5.254 20.268 -5.553 1.00 74.50 202 LYS A C 1
ATOM 1643 O O . LYS A 1 202 ? 5.814 20.740 -6.536 1.00 74.50 202 LYS A O 1
ATOM 1648 N N . ALA A 1 203 ? 5.923 19.940 -4.448 1.00 70.56 203 ALA A N 1
ATOM 1649 C CA . ALA A 1 203 ? 7.378 20.022 -4.356 1.00 70.56 203 ALA A CA 1
ATOM 1650 C C . ALA A 1 203 ? 8.067 18.968 -5.243 1.00 70.56 203 ALA A C 1
ATOM 1652 O O . ALA A 1 203 ? 9.030 19.298 -5.928 1.00 70.56 203 ALA A O 1
ATOM 1653 N N . ILE A 1 204 ? 7.537 17.741 -5.312 1.00 69.00 204 ILE A N 1
ATOM 1654 C CA . ILE A 1 204 ? 8.030 16.685 -6.217 1.00 69.00 204 ILE A CA 1
ATOM 1655 C C . ILE A 1 204 ? 7.890 17.108 -7.686 1.00 69.00 204 ILE A C 1
ATOM 1657 O O . ILE A 1 204 ? 8.849 16.986 -8.441 1.00 69.00 204 ILE A O 1
ATOM 1661 N N . GLU A 1 205 ? 6.733 17.650 -8.082 1.00 70.56 205 GLU A N 1
ATOM 1662 C CA . GLU A 1 205 ? 6.484 18.151 -9.446 1.00 70.56 205 GLU A CA 1
ATOM 1663 C C . GLU A 1 205 ? 7.451 19.276 -9.843 1.00 70.56 205 GLU A C 1
ATOM 1665 O O . GLU A 1 205 ? 7.841 19.387 -11.000 1.00 70.56 205 GLU A O 1
ATOM 1670 N N . LYS A 1 206 ? 7.883 20.089 -8.872 1.00 74.69 206 LYS A N 1
ATOM 1671 C CA . LYS A 1 206 ? 8.879 21.156 -9.056 1.00 74.69 206 LYS A CA 1
ATOM 1672 C C . LYS A 1 206 ? 10.332 20.676 -8.924 1.00 74.69 206 LYS A C 1
ATOM 1674 O O . LYS A 1 206 ? 11.230 21.509 -8.848 1.00 74.69 206 LYS A O 1
ATOM 1679 N N . HIS A 1 207 ? 10.570 19.363 -8.870 1.00 71.19 207 HIS A N 1
ATOM 1680 C CA . HIS A 1 207 ? 11.882 18.745 -8.629 1.00 71.19 207 HIS A CA 1
ATOM 1681 C C . HIS A 1 207 ? 12.565 19.171 -7.312 1.00 71.19 207 HIS A C 1
ATOM 1683 O O . HIS A 1 207 ? 13.778 19.042 -7.148 1.00 71.19 207 HIS A O 1
ATOM 1689 N N . ASP A 1 208 ? 11.787 19.631 -6.332 1.00 75.44 208 ASP A N 1
ATOM 1690 C CA . ASP A 1 208 ? 12.255 20.043 -5.011 1.00 75.44 208 ASP A CA 1
ATOM 1691 C C . ASP A 1 208 ? 12.065 18.922 -3.981 1.00 75.44 208 ASP A C 1
ATOM 1693 O O . ASP A 1 208 ? 11.228 18.953 -3.069 1.00 75.44 208 ASP A O 1
ATOM 1697 N N . SER A 1 209 ? 12.887 17.888 -4.128 1.00 75.31 209 SER A N 1
ATOM 1698 C CA . SER A 1 209 ? 12.827 16.700 -3.278 1.00 75.31 209 SER A CA 1
ATOM 1699 C C . SER A 1 209 ? 13.187 16.988 -1.812 1.00 75.31 209 SER A C 1
ATOM 1701 O O . SER A 1 209 ? 12.765 16.254 -0.918 1.00 75.31 209 SER A O 1
ATOM 1703 N N . LYS A 1 210 ? 13.940 18.064 -1.527 1.00 79.00 210 LYS A N 1
ATOM 1704 C CA . LYS A 1 210 ? 14.306 18.453 -0.154 1.00 79.00 210 LYS A CA 1
ATOM 1705 C C . LYS A 1 210 ? 13.084 18.968 0.599 1.00 79.00 210 LYS A C 1
ATOM 1707 O O . LYS A 1 210 ? 12.824 18.504 1.711 1.00 79.00 210 LYS A O 1
ATOM 1712 N N . ASN A 1 211 ? 12.318 19.876 -0.005 1.00 78.69 211 ASN A N 1
ATOM 1713 C CA . ASN A 1 211 ? 11.095 20.375 0.617 1.00 78.69 211 ASN A CA 1
ATOM 1714 C C . ASN A 1 211 ? 9.998 19.307 0.656 1.00 78.69 211 ASN A C 1
ATOM 1716 O O . ASN A 1 211 ? 9.306 19.208 1.668 1.00 78.69 211 ASN A O 1
ATOM 1720 N N . ALA A 1 212 ? 9.913 18.426 -0.347 1.00 78.00 212 ALA A N 1
ATOM 1721 C CA . ALA A 1 212 ? 9.004 17.279 -0.306 1.00 78.00 212 ALA A CA 1
ATOM 1722 C C . ALA A 1 212 ? 9.231 16.394 0.936 1.00 78.00 212 ALA A C 1
ATOM 1724 O O . ALA A 1 212 ? 8.288 16.092 1.668 1.00 78.00 212 ALA A O 1
ATOM 1725 N N . VAL A 1 213 ? 10.488 16.049 1.247 1.00 81.88 213 VAL A N 1
ATOM 1726 C CA . VAL A 1 213 ? 10.832 15.275 2.456 1.00 81.88 213 VAL A CA 1
ATOM 1727 C C . VAL A 1 213 ? 10.500 16.040 3.742 1.00 81.88 213 VAL A C 1
ATOM 1729 O O . VAL A 1 213 ? 10.057 15.427 4.715 1.00 81.88 213 VAL A O 1
ATOM 1732 N N . ILE A 1 214 ? 10.691 17.364 3.771 1.00 85.75 214 ILE A N 1
ATOM 1733 C CA . ILE A 1 214 ? 10.359 18.199 4.938 1.00 85.75 214 ILE A CA 1
ATOM 1734 C C . ILE A 1 214 ? 8.849 18.203 5.192 1.00 85.75 214 ILE A C 1
ATOM 1736 O O . ILE A 1 214 ? 8.438 18.013 6.337 1.00 85.75 214 ILE A O 1
ATOM 1740 N N . TYR A 1 215 ? 8.028 18.383 4.153 1.00 85.88 215 TYR A N 1
ATOM 1741 C CA . TYR A 1 215 ? 6.570 18.353 4.286 1.00 85.88 215 TYR A CA 1
ATOM 1742 C C . TYR A 1 215 ? 6.075 16.995 4.782 1.00 85.88 215 TYR A C 1
ATOM 1744 O O . TYR A 1 215 ? 5.283 16.952 5.720 1.00 85.88 215 TYR A O 1
ATOM 1752 N N . LEU A 1 216 ? 6.609 15.893 4.246 1.00 83.56 216 LEU A N 1
ATOM 1753 C CA . LEU A 1 216 ? 6.242 14.545 4.692 1.00 83.56 216 LEU A CA 1
ATOM 1754 C C . LEU A 1 216 ? 6.680 14.266 6.132 1.00 83.56 216 LEU A C 1
ATOM 1756 O O . LEU A 1 216 ? 5.912 13.709 6.910 1.00 83.56 216 LEU A O 1
ATOM 1760 N N . LYS A 1 217 ? 7.879 14.712 6.532 1.00 87.88 217 LYS A N 1
ATOM 1761 C CA . LYS A 1 217 ? 8.346 14.582 7.920 1.00 87.88 217 LYS A CA 1
ATOM 1762 C C . LYS A 1 217 ? 7.458 15.367 8.893 1.00 87.88 217 LYS A C 1
ATOM 1764 O O . LYS A 1 217 ? 7.157 14.866 9.973 1.00 87.88 217 LYS A O 1
ATOM 1769 N N . LYS A 1 218 ? 7.047 16.586 8.523 1.00 88.75 218 LYS A N 1
ATOM 1770 C CA . LYS A 1 218 ? 6.129 17.408 9.330 1.00 88.75 218 LYS A CA 1
ATOM 1771 C C . LYS A 1 218 ? 4.744 16.766 9.433 1.00 88.75 218 LYS A C 1
ATOM 1773 O O . LYS A 1 218 ? 4.228 16.668 10.541 1.00 88.75 218 LYS A O 1
ATOM 1778 N N . GLY A 1 219 ? 4.197 16.277 8.318 1.00 88.06 219 GLY A N 1
ATOM 1779 C CA . GLY A 1 219 ? 2.918 15.562 8.286 1.00 88.06 219 GLY A CA 1
ATOM 1780 C C . GLY A 1 219 ? 2.918 14.313 9.170 1.00 88.06 219 GLY A C 1
ATOM 1781 O O . GLY A 1 219 ? 2.021 14.148 9.989 1.00 88.06 219 GLY A O 1
ATOM 1782 N N . ASN A 1 220 ? 3.975 13.496 9.109 1.00 86.69 220 ASN A N 1
ATOM 1783 C CA . ASN A 1 220 ? 4.107 12.329 9.986 1.00 86.69 220 ASN A CA 1
ATOM 1784 C C . ASN A 1 220 ? 4.232 12.698 11.462 1.00 86.69 220 ASN A C 1
ATOM 1786 O O . ASN A 1 220 ? 3.583 12.075 12.296 1.00 86.69 220 ASN A O 1
ATOM 1790 N N . GLY A 1 221 ? 5.026 13.721 11.798 1.00 86.81 221 GLY A N 1
ATOM 1791 C CA . GLY A 1 221 ? 5.113 14.208 13.176 1.00 86.81 221 GLY A CA 1
ATOM 1792 C C . GLY A 1 221 ? 3.752 14.659 13.710 1.00 86.81 221 GLY A C 1
ATOM 1793 O O . GLY A 1 221 ? 3.379 14.303 14.822 1.00 86.81 221 GLY A O 1
ATOM 1794 N N . PHE A 1 222 ? 2.983 15.372 12.886 1.00 90.56 222 PHE A N 1
ATOM 1795 C CA . PHE A 1 222 ? 1.626 15.792 13.217 1.00 90.56 222 PHE A CA 1
ATOM 1796 C C . PHE A 1 222 ? 0.675 14.602 13.425 1.00 90.56 222 PHE A C 1
ATOM 1798 O O . PHE A 1 222 ? -0.030 14.559 14.430 1.00 90.56 222 PHE A O 1
ATOM 1805 N N . LEU A 1 223 ? 0.688 13.610 12.528 1.00 88.12 223 LEU A N 1
ATOM 1806 C CA . LEU A 1 223 ? -0.149 12.410 12.640 1.00 88.12 223 LEU A CA 1
ATOM 1807 C C . LEU A 1 223 ? 0.183 11.563 13.876 1.00 88.12 223 LEU A C 1
ATOM 1809 O O . LEU A 1 223 ? -0.726 11.045 14.516 1.00 88.12 223 LEU A O 1
ATOM 1813 N N . ILE A 1 224 ? 1.464 11.439 14.236 1.00 87.88 224 ILE A N 1
ATOM 1814 C CA . ILE A 1 224 ? 1.885 10.724 15.452 1.00 87.88 224 ILE A CA 1
ATOM 1815 C C . ILE A 1 224 ? 1.353 11.437 16.699 1.00 87.88 224 ILE A C 1
ATOM 1817 O O . ILE A 1 224 ? 0.791 10.786 17.578 1.00 87.88 224 ILE A O 1
ATOM 1821 N N . SER A 1 225 ? 1.476 12.766 16.763 1.00 88.44 225 SER A N 1
ATOM 1822 C CA . SER A 1 225 ? 0.900 13.549 17.861 1.00 88.44 225 SER A CA 1
ATOM 1823 C C . SER A 1 225 ? -0.622 13.404 17.917 1.00 88.44 225 SER A C 1
ATOM 1825 O O . SER A 1 225 ? -1.184 13.235 18.995 1.00 88.44 225 SER A O 1
ATOM 1827 N N . LEU A 1 226 ? -1.295 13.410 16.763 1.00 89.50 226 LEU A N 1
ATOM 1828 C CA . LEU A 1 226 ? -2.743 13.223 16.681 1.00 89.50 226 LEU A CA 1
ATOM 1829 C C . LEU A 1 226 ? -3.171 11.837 17.186 1.00 89.50 226 LEU A C 1
ATOM 1831 O O . LEU A 1 226 ? -4.170 11.735 17.890 1.00 89.50 226 LEU A O 1
ATOM 1835 N N . LEU A 1 227 ? -2.394 10.789 16.890 1.00 87.31 227 LEU A N 1
ATOM 1836 C CA . LEU A 1 227 ? -2.637 9.435 17.395 1.00 87.31 227 LEU A CA 1
ATOM 1837 C C . LEU A 1 227 ? -2.502 9.360 18.922 1.00 87.31 227 LEU A C 1
ATOM 1839 O O . LEU A 1 227 ? -3.321 8.733 19.588 1.00 87.31 227 LEU A O 1
ATOM 1843 N N . GLN A 1 228 ? -1.492 10.027 19.489 1.00 85.44 228 GLN A N 1
ATOM 1844 C CA . GLN A 1 228 ? -1.311 10.105 20.942 1.00 85.44 228 GLN A CA 1
ATOM 1845 C C . GLN A 1 228 ? -2.478 10.833 21.617 1.00 85.44 228 GLN A C 1
ATOM 1847 O O . GLN A 1 228 ? -2.973 10.384 22.649 1.00 85.44 228 GLN A O 1
ATOM 1852 N N . ILE A 1 229 ? -2.951 11.926 21.011 1.00 88.38 229 ILE A N 1
ATOM 1853 C CA . ILE A 1 229 ? -4.127 12.662 21.486 1.00 88.38 229 ILE A CA 1
ATOM 1854 C C . ILE A 1 229 ? -5.379 11.782 21.393 1.00 88.38 229 ILE A C 1
ATOM 1856 O O . ILE A 1 229 ? -6.141 11.724 22.354 1.00 88.38 229 ILE A O 1
ATOM 1860 N N . ALA A 1 230 ? -5.565 11.049 20.290 1.00 84.50 230 ALA A N 1
ATOM 1861 C CA . ALA A 1 230 ? -6.678 10.116 20.115 1.00 84.50 230 ALA A CA 1
ATOM 1862 C C . ALA A 1 230 ? -6.694 9.050 21.217 1.00 84.50 230 ALA A C 1
ATOM 1864 O O . ALA A 1 230 ? -7.730 8.839 21.840 1.00 84.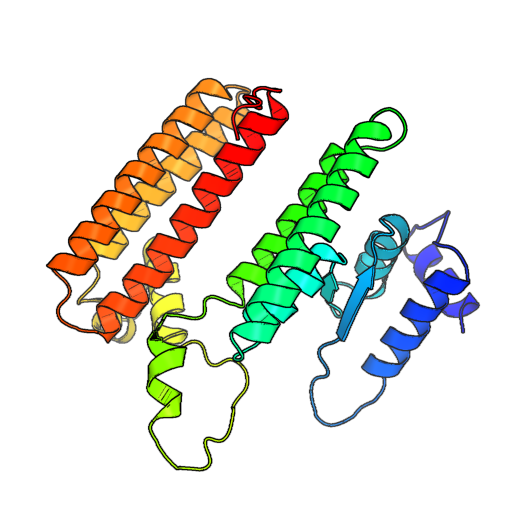50 230 ALA A O 1
ATOM 1865 N N . SER A 1 231 ? -5.538 8.459 21.532 1.00 82.06 231 SER A N 1
ATOM 1866 C CA . SER A 1 231 ? -5.403 7.482 22.621 1.00 82.06 231 SER A CA 1
ATOM 1867 C C . SER A 1 231 ? -5.715 8.057 24.007 1.00 82.06 231 SER A C 1
ATOM 1869 O O . SER A 1 231 ? -6.086 7.293 24.894 1.00 82.06 231 SER A O 1
ATOM 1871 N N . GLY A 1 232 ? -5.532 9.364 24.218 1.00 81.62 232 GLY A N 1
ATOM 1872 C CA . GLY A 1 232 ? -5.805 10.021 25.499 1.00 81.62 232 GLY A CA 1
ATOM 1873 C C . GLY A 1 232 ? -7.218 10.598 25.632 1.00 81.62 232 GLY A C 1
ATOM 1874 O O . GLY A 1 232 ? -7.714 10.721 26.748 1.00 81.62 232 GLY A O 1
ATOM 1875 N N . GLN A 1 233 ? -7.856 10.976 24.520 1.00 84.94 233 GLN A N 1
ATOM 1876 C CA . GLN A 1 233 ? -9.151 11.670 24.513 1.00 84.94 233 GLN A CA 1
ATOM 1877 C C . GLN A 1 233 ? -10.332 10.775 24.133 1.00 84.94 233 GLN A C 1
ATOM 1879 O O . GLN A 1 233 ? -11.441 11.007 24.614 1.00 84.94 233 GLN A O 1
ATOM 1884 N N . LEU A 1 234 ? -10.128 9.771 23.276 1.00 85.56 234 LEU A N 1
ATOM 1885 C CA . LEU A 1 234 ? -11.207 8.887 22.844 1.00 85.56 234 LEU A CA 1
ATOM 1886 C C . LEU A 1 234 ? -11.383 7.760 23.860 1.00 85.56 234 LEU A C 1
ATOM 1888 O O . LEU A 1 234 ? -10.607 6.812 23.915 1.00 85.56 234 LEU A O 1
ATOM 1892 N N . THR A 1 235 ? -12.435 7.868 24.668 1.00 79.38 235 THR A N 1
ATOM 1893 C CA . THR A 1 235 ? -12.844 6.824 25.619 1.00 79.38 235 THR A CA 1
ATOM 1894 C C . THR A 1 235 ? -13.725 5.758 24.965 1.00 79.38 235 THR A C 1
ATOM 1896 O O . THR A 1 235 ? -13.822 4.638 25.467 1.00 79.38 235 THR A O 1
ATOM 1899 N N . ASN A 1 236 ? -14.351 6.084 23.830 1.00 84.19 236 ASN A N 1
ATOM 1900 C CA . ASN A 1 236 ? -15.131 5.147 23.035 1.00 84.19 236 ASN A CA 1
ATOM 1901 C C . ASN A 1 236 ? -14.211 4.302 22.142 1.00 84.19 236 ASN A C 1
ATOM 1903 O O . ASN A 1 236 ? -13.581 4.809 21.214 1.00 84.19 236 ASN A O 1
ATOM 1907 N N . LEU A 1 237 ? -14.199 2.992 22.396 1.00 79.31 237 LEU A N 1
ATOM 1908 C CA . LEU A 1 237 ? -13.448 1.996 21.627 1.00 79.31 237 LEU A CA 1
ATOM 1909 C C . LEU A 1 237 ? -13.764 2.031 20.126 1.00 79.31 237 LEU A C 1
ATOM 1911 O O . LEU A 1 237 ? -12.863 1.862 19.314 1.00 79.31 237 LEU A O 1
ATOM 1915 N N . LYS A 1 238 ? -15.024 2.274 19.740 1.00 81.25 238 LYS A N 1
ATOM 1916 C CA . LYS A 1 238 ? -15.413 2.359 18.323 1.00 81.25 238 LYS A CA 1
ATOM 1917 C C . LYS A 1 238 ? -14.741 3.543 17.628 1.00 81.25 238 LYS A C 1
ATOM 1919 O O . LYS A 1 238 ? -14.170 3.385 16.552 1.00 81.25 238 LYS A O 1
ATOM 1924 N N . ASP A 1 239 ? -14.811 4.710 18.252 1.00 81.94 239 ASP A N 1
ATOM 1925 C CA . ASP A 1 239 ? -14.286 5.955 17.696 1.00 81.94 239 ASP A CA 1
ATOM 1926 C C . ASP A 1 239 ? -12.759 5.919 17.630 1.00 81.94 239 ASP A C 1
ATOM 1928 O O . ASP A 1 239 ? -12.167 6.310 16.623 1.00 81.94 239 ASP A O 1
ATOM 1932 N N . TYR A 1 240 ? -12.128 5.366 18.671 1.00 82.88 240 TYR A N 1
ATOM 1933 C CA . TYR A 1 240 ? -10.692 5.119 18.689 1.00 82.88 240 TYR A CA 1
ATOM 1934 C C . TYR A 1 240 ? -10.265 4.166 17.564 1.00 82.88 240 TYR A C 1
ATOM 1936 O O . TYR A 1 240 ? -9.373 4.522 16.797 1.00 82.88 240 TYR A O 1
ATOM 1944 N N . ASP A 1 241 ? -10.933 3.016 17.394 1.00 77.62 241 ASP A N 1
ATOM 1945 C CA . ASP A 1 241 ? -10.625 2.040 16.334 1.00 77.62 241 ASP A CA 1
ATOM 1946 C C . ASP A 1 241 ? -10.681 2.679 14.929 1.00 77.62 241 ASP A C 1
ATOM 1948 O O . ASP A 1 241 ? -9.846 2.391 14.065 1.00 77.62 241 ASP A O 1
ATOM 1952 N N . ILE A 1 242 ? -11.676 3.538 14.676 1.00 81.56 242 ILE A N 1
ATOM 1953 C CA . ILE A 1 242 ? -11.850 4.225 13.386 1.00 81.56 242 ILE A CA 1
ATOM 1954 C C . ILE A 1 242 ? -10.729 5.249 13.171 1.00 81.56 242 ILE A C 1
ATOM 1956 O O . ILE A 1 242 ? -10.069 5.239 12.128 1.00 81.56 242 ILE A O 1
ATOM 1960 N N . VAL A 1 243 ? -10.484 6.112 14.159 1.00 83.94 243 VAL A N 1
ATOM 1961 C CA . VAL A 1 243 ? -9.465 7.169 14.080 1.00 83.94 243 VAL A CA 1
ATOM 1962 C C . VAL A 1 243 ? -8.059 6.578 13.984 1.00 83.94 243 VAL A C 1
ATOM 1964 O O . VAL A 1 243 ? -7.263 7.030 13.159 1.00 83.94 243 VAL A O 1
ATOM 1967 N N . GLU A 1 244 ? -7.759 5.530 14.752 1.00 82.12 244 GLU A N 1
ATOM 1968 C CA . GLU A 1 244 ? -6.487 4.809 14.696 1.00 82.12 244 GLU A CA 1
ATOM 1969 C C . GLU A 1 244 ? -6.238 4.252 13.292 1.00 82.12 244 GLU A C 1
ATOM 1971 O O . GLU A 1 244 ? -5.167 4.484 12.724 1.00 82.12 244 GLU A O 1
ATOM 1976 N N . LYS A 1 245 ? -7.227 3.573 12.692 1.00 79.94 245 LYS A N 1
ATOM 1977 C CA . LYS A 1 245 ? -7.107 3.034 11.328 1.00 79.94 245 LYS A CA 1
ATOM 1978 C C . LYS A 1 245 ? -6.846 4.130 10.297 1.00 79.94 245 LYS A C 1
ATOM 1980 O O . LYS A 1 245 ? -5.953 3.966 9.461 1.00 79.94 245 LYS A O 1
ATOM 1985 N N . LEU A 1 246 ? -7.582 5.240 10.360 1.00 78.38 246 LEU A N 1
ATOM 1986 C CA . LEU A 1 246 ? -7.419 6.366 9.435 1.00 78.38 246 LEU A CA 1
ATOM 1987 C C . LEU A 1 246 ? -6.032 7.011 9.572 1.00 78.38 246 LEU A C 1
ATOM 1989 O O . LEU A 1 246 ? -5.315 7.162 8.581 1.00 78.38 246 LEU A O 1
ATOM 1993 N N . ILE A 1 247 ? -5.608 7.320 10.802 1.00 82.31 247 ILE A N 1
ATOM 1994 C CA . ILE A 1 247 ? -4.298 7.925 11.071 1.00 82.31 247 ILE A CA 1
ATOM 1995 C C . ILE A 1 247 ? -3.166 6.983 10.651 1.00 82.31 247 ILE A C 1
ATOM 1997 O O . ILE A 1 247 ? -2.253 7.399 9.935 1.00 82.31 247 ILE A O 1
ATOM 2001 N N . CYS A 1 248 ? -3.226 5.706 11.036 1.00 78.19 248 CYS A N 1
ATOM 2002 C CA . CYS A 1 248 ? -2.206 4.722 10.672 1.00 78.19 248 CYS A CA 1
ATOM 2003 C C . CYS A 1 248 ? -2.121 4.527 9.155 1.00 78.19 248 CYS A C 1
ATOM 2005 O O . CYS A 1 248 ? -1.019 4.394 8.609 1.00 78.19 248 CYS A O 1
ATOM 2007 N N . SER A 1 249 ? -3.262 4.555 8.457 1.00 77.44 249 SER A N 1
ATOM 2008 C CA . SER A 1 249 ? -3.273 4.518 6.999 1.00 77.44 249 SER A CA 1
ATOM 2009 C C . SER A 1 249 ? -2.535 5.719 6.406 1.00 77.44 249 SER A C 1
ATOM 2011 O O . SER A 1 249 ? -1.745 5.521 5.484 1.00 77.44 249 SER A O 1
ATOM 2013 N N . GLU A 1 250 ? -2.749 6.938 6.898 1.00 76.56 250 GLU A N 1
ATOM 2014 C CA . GLU A 1 250 ? -2.071 8.133 6.375 1.00 76.56 250 GLU A CA 1
ATOM 2015 C C . GLU A 1 250 ? -0.570 8.156 6.711 1.00 76.56 250 GLU A C 1
ATOM 2017 O O . GLU A 1 250 ? 0.245 8.431 5.826 1.00 76.56 250 GLU A O 1
ATOM 2022 N N . ILE A 1 251 ? -0.178 7.751 7.927 1.00 79.62 251 ILE A N 1
ATOM 2023 C CA . ILE A 1 251 ? 1.240 7.611 8.317 1.00 79.62 251 ILE A CA 1
ATOM 2024 C C . ILE A 1 251 ? 1.958 6.659 7.357 1.00 79.62 251 ILE A C 1
ATOM 2026 O O . ILE A 1 251 ? 3.048 6.961 6.864 1.00 79.62 251 ILE A O 1
ATOM 2030 N N . SER A 1 252 ? 1.339 5.512 7.056 1.00 73.06 252 SER A N 1
ATOM 2031 C CA . SER A 1 252 ? 1.940 4.514 6.170 1.00 73.06 252 SER A CA 1
ATOM 2032 C C . SER A 1 252 ? 2.196 5.065 4.762 1.00 73.06 252 SER A C 1
ATOM 2034 O O . SER A 1 252 ? 3.278 4.850 4.215 1.00 73.06 252 SER A O 1
ATOM 2036 N N . LYS A 1 253 ? 1.255 5.843 4.205 1.00 74.81 253 LYS A N 1
ATOM 2037 C CA . LYS A 1 253 ? 1.383 6.489 2.887 1.00 74.81 253 LYS A CA 1
ATOM 2038 C C . LYS A 1 253 ? 2.504 7.535 2.886 1.00 74.81 253 LYS A C 1
ATOM 2040 O O . LYS A 1 253 ? 3.298 7.589 1.947 1.00 74.81 253 LYS A O 1
ATOM 2045 N N . MET A 1 254 ? 2.585 8.357 3.931 1.00 79.19 254 MET A N 1
ATOM 2046 C CA . MET A 1 254 ? 3.576 9.429 4.045 1.00 79.19 254 MET A CA 1
ATOM 2047 C C . MET A 1 254 ? 5.002 8.912 4.275 1.00 79.19 254 MET A C 1
ATOM 2049 O O . MET A 1 254 ? 5.923 9.366 3.593 1.00 79.19 254 MET A O 1
ATOM 2053 N N . GLU A 1 255 ? 5.207 7.959 5.197 1.00 77.62 255 GLU A N 1
ATOM 2054 C CA . GLU A 1 255 ? 6.523 7.318 5.381 1.00 77.62 255 GLU A CA 1
ATOM 2055 C C . GLU A 1 255 ? 6.958 6.588 4.114 1.00 77.62 255 GLU A C 1
ATOM 2057 O O . GLU A 1 255 ? 8.125 6.655 3.726 1.00 77.62 255 GLU A O 1
ATOM 2062 N N . PHE A 1 256 ? 6.011 5.947 3.429 1.00 73.50 256 PHE A N 1
ATOM 2063 C CA . PHE A 1 256 ? 6.287 5.305 2.160 1.00 73.50 256 PHE A CA 1
ATOM 2064 C C . PHE A 1 256 ? 6.800 6.305 1.108 1.00 73.50 256 PHE A C 1
ATOM 2066 O O . PHE A 1 256 ? 7.893 6.127 0.564 1.00 73.50 256 PHE A O 1
ATOM 2073 N N . LEU A 1 257 ? 6.058 7.390 0.861 1.00 71.94 257 LEU A N 1
ATOM 2074 C CA . LEU A 1 257 ? 6.450 8.406 -0.119 1.00 71.94 257 LEU A CA 1
ATOM 2075 C C . LEU A 1 257 ? 7.797 9.045 0.244 1.00 71.94 257 LEU A C 1
ATOM 2077 O O . LEU A 1 257 ? 8.635 9.302 -0.620 1.00 71.94 257 LEU A O 1
ATOM 2081 N N . ARG A 1 258 ? 8.042 9.252 1.539 1.00 78.94 258 ARG A N 1
ATOM 2082 C CA . ARG A 1 258 ? 9.307 9.780 2.044 1.00 78.94 258 ARG A CA 1
ATOM 2083 C C . ARG A 1 258 ? 10.468 8.823 1.772 1.00 78.94 258 ARG A C 1
ATOM 2085 O O . ARG A 1 258 ? 11.507 9.269 1.286 1.00 78.94 258 ARG A O 1
ATOM 2092 N N . ALA A 1 259 ? 10.303 7.533 2.061 1.00 73.94 259 ALA A N 1
ATOM 2093 C CA . ALA A 1 259 ? 11.310 6.513 1.778 1.00 73.94 259 ALA A CA 1
ATOM 2094 C C . ALA A 1 259 ? 11.609 6.428 0.275 1.00 73.94 259 ALA A C 1
ATOM 2096 O O . ALA A 1 259 ? 12.774 6.395 -0.116 1.00 73.94 259 ALA A O 1
ATOM 2097 N N . PHE A 1 260 ? 10.573 6.485 -0.564 1.00 70.69 260 PHE A N 1
ATOM 2098 C CA . PHE A 1 260 ? 10.711 6.487 -2.018 1.00 70.69 260 PHE A CA 1
ATOM 2099 C C . PHE A 1 260 ? 11.558 7.664 -2.527 1.00 70.69 260 PHE A C 1
ATOM 2101 O O . PHE A 1 260 ? 12.496 7.463 -3.301 1.00 70.69 260 PHE A O 1
ATOM 2108 N N . ILE A 1 261 ? 11.290 8.883 -2.046 1.00 68.44 261 ILE A N 1
ATOM 2109 C CA . ILE A 1 261 ? 12.075 10.071 -2.416 1.00 68.44 261 ILE A CA 1
ATOM 2110 C C . ILE A 1 261 ? 13.532 9.928 -1.957 1.00 68.44 261 ILE A C 1
ATOM 2112 O O . ILE A 1 261 ? 14.449 10.263 -2.701 1.00 68.44 261 ILE A O 1
ATOM 2116 N N . LEU A 1 262 ? 13.768 9.414 -0.747 1.00 68.75 262 LEU A N 1
ATOM 2117 C CA . LEU A 1 262 ? 15.123 9.239 -0.211 1.00 68.75 262 LEU A CA 1
ATOM 2118 C C . LEU A 1 262 ? 15.943 8.209 -1.000 1.00 68.75 262 LEU A C 1
ATOM 2120 O O . LEU A 1 262 ? 17.119 8.460 -1.270 1.00 68.75 262 LEU A O 1
ATOM 2124 N N . ILE A 1 263 ? 15.320 7.099 -1.407 1.00 66.88 263 ILE A N 1
ATOM 2125 C CA . ILE A 1 263 ? 15.937 6.088 -2.277 1.00 66.88 263 ILE A CA 1
ATOM 2126 C C . ILE A 1 263 ? 16.253 6.693 -3.649 1.00 66.88 263 ILE A C 1
ATOM 2128 O O . ILE A 1 263 ? 17.380 6.567 -4.121 1.00 66.88 263 ILE A O 1
ATOM 2132 N N . SER A 1 264 ? 15.297 7.409 -4.248 1.00 60.78 264 SER A N 1
ATOM 2133 C CA . SER A 1 264 ? 15.459 8.046 -5.566 1.00 60.78 264 SER A CA 1
ATOM 2134 C C . SER A 1 264 ? 16.565 9.109 -5.581 1.00 60.78 264 SER A C 1
ATOM 2136 O O . SER A 1 264 ? 17.217 9.328 -6.594 1.00 60.78 264 SER A O 1
ATOM 2138 N N . LEU A 1 265 ? 16.820 9.760 -4.443 1.00 63.12 265 LEU A N 1
ATOM 2139 C CA . LEU A 1 265 ? 17.911 10.724 -4.272 1.00 63.12 265 LEU A CA 1
ATOM 2140 C C . LEU A 1 265 ? 19.281 10.076 -3.999 1.00 63.12 265 LEU A C 1
ATOM 2142 O O . LEU A 1 265 ? 20.243 10.798 -3.734 1.00 63.12 265 LEU A O 1
ATOM 2146 N N . GLY A 1 266 ? 19.376 8.742 -3.959 1.00 53.66 266 GLY A N 1
ATOM 2147 C CA . GLY A 1 266 ? 20.595 8.031 -3.561 1.00 53.66 266 GLY A CA 1
ATOM 2148 C C . GLY A 1 266 ? 21.003 8.273 -2.101 1.00 53.66 266 GLY A C 1
ATOM 2149 O O . GLY A 1 266 ? 22.095 7.892 -1.689 1.00 53.66 266 GLY A O 1
ATOM 2150 N N . ARG A 1 267 ? 20.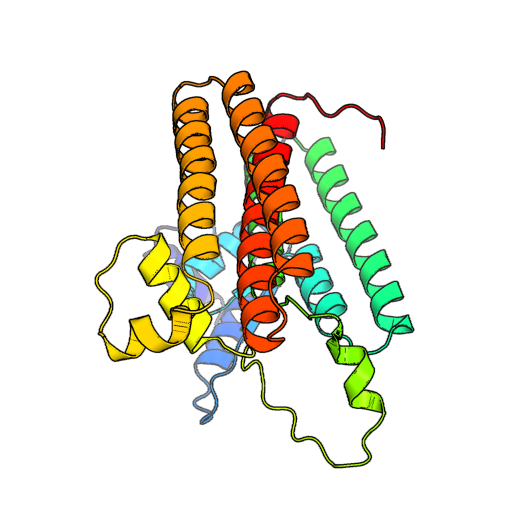134 8.894 -1.289 1.00 50.31 267 ARG A N 1
ATOM 2151 C CA . ARG A 1 267 ? 20.351 9.134 0.145 1.00 50.31 267 ARG A CA 1
ATOM 2152 C C . ARG A 1 267 ? 19.826 7.959 0.961 1.00 50.31 267 ARG A C 1
ATOM 2154 O O . ARG A 1 267 ? 19.030 8.129 1.883 1.00 50.31 267 ARG A O 1
ATOM 2161 N N . VAL A 1 268 ? 20.287 6.760 0.628 1.00 44.56 268 VAL A N 1
ATOM 2162 C CA . VAL A 1 268 ? 20.225 5.635 1.558 1.00 44.56 268 VAL A CA 1
ATOM 2163 C C . VAL A 1 268 ? 21.437 5.795 2.465 1.00 44.56 268 VAL A C 1
ATOM 2165 O O . VAL A 1 268 ? 22.558 5.479 2.081 1.00 44.56 268 VAL A O 1
ATOM 2168 N N . ASN A 1 269 ? 21.242 6.356 3.660 1.00 39.19 269 ASN A N 1
ATOM 2169 C CA . ASN A 1 269 ? 22.249 6.173 4.700 1.00 39.19 269 ASN A CA 1
ATOM 2170 C C . ASN A 1 269 ? 22.321 4.663 4.954 1.00 39.19 269 ASN A C 1
ATOM 2172 O O . ASN A 1 269 ? 21.331 4.078 5.390 1.00 39.19 269 ASN A O 1
ATOM 2176 N N . ASN A 1 270 ? 23.477 4.050 4.696 1.00 34.53 270 ASN A N 1
ATOM 2177 C CA . ASN A 1 270 ? 23.789 2.642 4.987 1.00 34.53 270 ASN A CA 1
ATOM 2178 C C . ASN A 1 270 ? 23.869 2.351 6.504 1.00 34.53 270 ASN A C 1
ATOM 2180 O O . ASN A 1 270 ? 24.684 1.552 6.949 1.00 34.53 270 ASN A O 1
ATOM 2184 N N . ALA A 1 271 ? 23.056 3.027 7.312 1.00 31.84 271 ALA A N 1
ATOM 2185 C CA . ALA A 1 271 ? 22.980 2.855 8.753 1.00 31.84 271 ALA A CA 1
ATOM 2186 C C . ALA A 1 271 ? 21.596 2.302 9.114 1.00 31.84 271 ALA A C 1
ATOM 2188 O O . ALA A 1 271 ? 20.733 3.021 9.621 1.00 31.84 271 ALA A O 1
ATOM 2189 N N . LEU A 1 272 ? 21.396 1.026 8.787 1.00 30.11 272 LEU A N 1
ATOM 2190 C CA . LEU A 1 272 ? 20.401 0.126 9.368 1.00 30.11 272 LEU A CA 1
ATOM 2191 C C . LEU A 1 272 ? 21.028 -1.262 9.480 1.00 30.11 272 LEU A C 1
ATOM 2193 O O . LEU A 1 272 ? 21.588 -1.720 8.459 1.00 30.11 272 LEU A O 1
#

Organism: NCBI:txid412755

Mean predicted aligned error: 16.84 Å